Protein AF-0000000065803063 (afdb_homodimer)

pLDDT: mean 90.49, std 14.74, range [34.38, 98.75]

Solvent-accessible surface area (backbone atoms only — not comparable to full-atom values): 20111 Å² total; per-residue (Å²): 135,83,77,77,76,73,73,71,70,69,65,76,68,64,50,62,46,69,48,76,41,60,56,76,90,77,70,46,34,74,74,34,46,62,82,53,62,47,44,65,30,25,39,40,27,26,38,34,31,77,89,55,64,68,50,22,39,36,32,34,38,27,41,82,46,90,77,32,28,38,36,40,38,36,22,20,43,95,31,36,77,45,73,38,42,38,41,34,26,38,40,43,51,51,36,33,23,35,33,38,37,41,37,44,55,96,88,27,70,45,74,48,58,40,27,29,58,44,64,77,57,71,49,36,41,32,34,35,38,68,49,68,35,79,92,72,49,17,21,38,52,42,39,38,34,33,17,65,42,82,63,78,52,71,69,52,32,52,50,52,51,54,47,41,74,69,38,92,82,50,62,64,87,58,49,44,68,53,47,73,47,68,80,42,55,39,59,70,128,134,85,79,76,76,74,74,71,70,70,64,74,69,62,51,61,43,70,47,76,41,59,58,77,90,77,71,46,35,73,75,33,46,63,82,52,62,47,44,64,30,24,37,40,28,26,39,35,32,75,91,55,61,69,50,24,39,35,31,35,39,28,42,81,47,90,77,32,26,39,36,40,39,36,23,21,44,94,30,36,78,44,72,38,41,38,40,34,25,37,40,42,52,51,36,33,24,35,32,38,37,43,36,46,54,95,89,27,68,45,74,48,58,41,27,29,59,44,64,78,57,73,50,36,39,32,35,34,36,68,49,69,36,80,91,73,49,15,21,37,53,41,39,38,33,32,16,65,43,81,63,77,54,70,68,52,32,51,52,51,52,54,48,40,75,69,37,92,82,50,62,63,86,57,50,44,70,52,46,75,47,69,79,42,55,40,60,70,128

Radius of gyration: 24.08 Å; Cα contacts (8 Å, |Δi|>4): 832; chains: 2; bounding box: 51×90×80 Å

Foldseek 3Di:
DPPPPPPPPVPVPLDFAKDAADDDDAFFAQQADLVLVAAKKWFFKKQRDDVCPQFFRKMWGWDDDPQKTWIWIWGDHPQAIDIKIWIKHADDDNRGQWIWTWIDDPNDTDIWIKGFRDDPSHFKTWIKTKADDPVRNIITIMITIIGPDNDDDDPRVVRVVVCQVPPPNHPPVSMDGHDNDCVRPHHDD/DPPPPPPPPVPVPLDFAKDAADDDDAFFAQQADLVLVAAKKWFFKKQRDDVCPQFFRKMWGWDDDPQKTWIWIWGDHPQAIDIKIWIKHADDDNRGQWIWTWIDDPNDTDIWIKGFRDDPSHFKTWIKTKAADPVRNIITIMITIIGPDNDDDDPRVVRVVVCQVPPPNHPPVSMDGHDNDCVRPHHDD

Secondary structure (DSSP, 8-state):
----------------EEEESSPPP----SS--GGGG-EEEEEEEE---STTTT-EEEEEEEEEETTEEEEEEEEEETTEEEEEEEEEEEBSSTTS-EEEEEEEETTEEEEEEEEEEEE-SSSEEEEEEEEEETTTTEEEEEEEEEESSSS--HHHHHHHHHHHHH-SS--GGG-EE---SHHHH----/----------------EEEESSPPP----SS--GGGG-EEEEEEEE---STTTT-EEEEEEEEEETTEEEEEEEEEETTEEEEEEEEEEEBSSTTS-EEEEEEEETTEEEEEEEEEEEE-SSSEEEEEEEEEETTTTEEEEEEEEEESSSS--HHHHHHHHHHHHH-SS--GGG-EE---SHHHH----

Structure (mmCIF, N/CA/C/O backbone):
data_AF-0000000065803063-model_v1
#
loop_
_entity.id
_entity.type
_entity.pdbx_description
1 polymer 'Bilin-binding protein'
#
loop_
_atom_site.group_PDB
_atom_site.id
_atom_site.type_symbol
_atom_site.label_atom_id
_atom_site.label_alt_id
_atom_site.label_comp_id
_atom_site.label_asym_id
_atom_site.label_entity_id
_atom_site.label_seq_id
_atom_site.pdbx_PDB_ins_code
_atom_site.Cartn_x
_atom_site.Cartn_y
_atom_site.Cartn_z
_atom_site.occupancy
_atom_site.B_iso_or_equiv
_atom_site.auth_seq_id
_atom_site.auth_comp_id
_atom_site.auth_asym_id
_atom_site.auth_atom_id
_atom_site.pdbx_PDB_model_num
ATOM 1 N N . MET A 1 1 ? 8.133 -21.969 -56.781 1 38.22 1 MET A N 1
ATOM 2 C CA . MET A 1 1 ? 7.285 -21.078 -56 1 38.22 1 MET A CA 1
ATOM 3 C C . MET A 1 1 ? 7.484 -21.312 -54.5 1 38.22 1 MET A C 1
ATOM 5 O O . MET A 1 1 ? 7.055 -22.344 -53.969 1 38.22 1 MET A O 1
ATOM 9 N N . GLN A 1 2 ? 8.688 -20.922 -53.906 1 41.44 2 GLN A N 1
ATOM 10 C CA . GLN A 1 2 ? 9.188 -21.047 -52.531 1 41.44 2 GLN A CA 1
ATOM 11 C C . GLN A 1 2 ? 8.289 -20.312 -51.531 1 41.44 2 GLN A C 1
ATOM 13 O O . GLN A 1 2 ? 8.039 -19.109 -51.688 1 41.44 2 GLN A O 1
ATOM 18 N N . TYR A 1 3 ? 7.207 -20.984 -51.031 1 38.66 3 TYR A N 1
ATOM 19 C CA . TYR A 1 3 ? 6.32 -20.438 -50 1 38.66 3 TYR A CA 1
ATOM 20 C C . TYR A 1 3 ? 7.109 -19.969 -48.781 1 38.66 3 TYR A C 1
ATOM 22 O O . TYR A 1 3 ? 7.941 -20.719 -48.25 1 38.66 3 TYR A O 1
ATOM 30 N N . LEU A 1 4 ? 7.445 -18.703 -48.656 1 40.28 4 LEU A N 1
ATOM 31 C CA . LEU A 1 4 ? 7.98 -18.031 -47.469 1 40.28 4 LEU A CA 1
ATOM 32 C C . LEU A 1 4 ? 7.07 -18.25 -46.281 1 40.28 4 LEU A C 1
ATOM 34 O O . LEU A 1 4 ? 5.93 -17.781 -46.25 1 40.28 4 LEU A O 1
ATOM 38 N N . ILE A 1 5 ? 7.148 -19.422 -45.656 1 39.47 5 ILE A N 1
ATOM 39 C CA . ILE A 1 5 ? 6.465 -19.641 -44.375 1 39.47 5 ILE A CA 1
ATOM 40 C C . ILE A 1 5 ? 6.879 -18.562 -43.375 1 39.47 5 ILE A C 1
ATOM 42 O O . ILE A 1 5 ? 8.055 -18.453 -43.031 1 39.47 5 ILE A O 1
ATOM 46 N N . VAL A 1 6 ? 6.262 -17.469 -43.375 1 40 6 VAL A N 1
ATOM 47 C CA . VAL A 1 6 ? 6.383 -16.469 -42.344 1 40 6 VAL A CA 1
ATOM 48 C C . VAL A 1 6 ? 6.043 -17.109 -40.969 1 40 6 VAL A C 1
ATOM 50 O O . VAL A 1 6 ? 4.891 -17.484 -40.75 1 40 6 VAL A O 1
ATOM 53 N N . LEU A 1 7 ? 6.945 -17.844 -40.5 1 34.47 7 LEU A N 1
ATOM 54 C CA . LEU A 1 7 ? 6.809 -18.266 -39.094 1 34.47 7 LEU A CA 1
ATOM 55 C C . LEU A 1 7 ? 6.473 -17.078 -38.219 1 34.47 7 LEU A C 1
ATOM 57 O O . LEU A 1 7 ? 7.305 -16.188 -38 1 34.47 7 LEU A O 1
ATOM 61 N N . ALA A 1 8 ? 5.262 -16.656 -38.281 1 35.75 8 ALA A N 1
ATOM 62 C CA . ALA A 1 8 ? 4.805 -15.719 -37.281 1 35.75 8 ALA A CA 1
ATOM 63 C C . ALA A 1 8 ? 5.25 -16.156 -35.875 1 35.75 8 ALA A C 1
ATOM 65 O O . ALA A 1 8 ? 4.691 -17.109 -35.312 1 35.75 8 ALA A O 1
ATOM 66 N N . LEU A 1 9 ? 6.504 -16.141 -35.656 1 35.59 9 LEU A N 1
ATOM 67 C CA . LEU A 1 9 ? 6.855 -16.25 -34.25 1 35.59 9 LEU A CA 1
ATOM 68 C C . LEU A 1 9 ? 5.895 -15.453 -33.375 1 35.59 9 LEU A C 1
ATOM 70 O O . LEU A 1 9 ? 5.871 -14.219 -33.438 1 35.59 9 LEU A O 1
ATOM 74 N N . VAL A 1 10 ? 4.715 -15.977 -33.219 1 36 10 VAL A N 1
ATOM 75 C CA . VAL A 1 10 ? 3.887 -15.414 -32.188 1 36 10 VAL A CA 1
ATOM 76 C C . VAL A 1 10 ? 4.75 -15.117 -30.953 1 36 10 VAL A C 1
ATOM 78 O O . VAL A 1 10 ? 5.176 -16.031 -30.234 1 36 10 VAL A O 1
ATOM 81 N N . ALA A 1 11 ? 5.727 -14.336 -31.109 1 39.75 11 ALA A N 1
ATOM 82 C CA . ALA A 1 11 ? 6.305 -13.836 -29.875 1 39.75 11 ALA A CA 1
ATOM 83 C C . ALA A 1 11 ? 5.238 -13.688 -28.797 1 39.75 11 ALA A C 1
ATOM 85 O O . ALA A 1 11 ? 4.301 -12.898 -28.938 1 39.75 11 ALA A O 1
ATOM 86 N N . ALA A 1 12 ? 4.855 -14.742 -28.172 1 45.19 12 ALA A N 1
ATOM 87 C CA . ALA A 1 12 ? 4.051 -14.609 -26.953 1 45.19 12 ALA A CA 1
ATOM 88 C C . ALA A 1 12 ? 4.398 -13.32 -26.203 1 45.19 12 ALA A C 1
ATOM 90 O O . ALA A 1 12 ? 5.48 -13.211 -25.625 1 45.19 12 ALA A O 1
ATOM 91 N N . ALA A 1 13 ? 4.262 -12.242 -26.734 1 47.5 13 ALA A N 1
ATOM 92 C CA . ALA A 1 13 ? 4.414 -10.938 -26.094 1 47.5 13 ALA A CA 1
ATOM 93 C C . ALA A 1 13 ? 3.918 -10.977 -24.656 1 47.5 13 ALA A C 1
ATOM 95 O O . ALA A 1 13 ? 2.711 -11.055 -24.406 1 47.5 13 ALA A O 1
ATOM 96 N N . SER A 1 14 ? 4.535 -11.773 -23.828 1 57.59 14 SER A N 1
ATOM 97 C CA . SER A 1 14 ? 4.266 -11.773 -22.391 1 57.59 14 SER A CA 1
ATOM 98 C C . SER A 1 14 ? 4.004 -10.359 -21.875 1 57.59 14 SER A C 1
ATOM 100 O O . SER A 1 14 ? 4.93 -9.664 -21.453 1 57.59 14 SER A O 1
ATOM 102 N N . ALA A 1 15 ? 2.986 -9.633 -22.453 1 79.5 15 ALA A N 1
ATOM 103 C CA . ALA A 1 15 ? 2.703 -8.219 -22.188 1 79.5 15 ALA A CA 1
ATOM 104 C C . ALA A 1 15 ? 1.956 -8.055 -20.859 1 79.5 15 ALA A C 1
ATOM 106 O O . ALA A 1 15 ? 1.214 -8.945 -20.438 1 79.5 15 ALA A O 1
ATOM 107 N N . ASN A 1 16 ? 2.324 -7.094 -20.078 1 91.44 16 ASN A N 1
ATOM 108 C CA . ASN A 1 16 ? 1.57 -6.621 -18.922 1 91.44 16 ASN A CA 1
ATOM 109 C C . ASN A 1 16 ? 0.068 -6.633 -19.188 1 91.44 16 ASN A C 1
ATOM 111 O O . ASN A 1 16 ? -0.364 -6.523 -20.344 1 91.44 16 ASN A O 1
ATOM 115 N N . VAL A 1 17 ? -0.728 -7.004 -18.297 1 95.69 17 VAL A N 1
ATOM 116 C CA . VAL A 1 17 ? -2.182 -6.965 -18.438 1 95.69 17 VAL A CA 1
ATOM 117 C C . VAL A 1 17 ? -2.711 -5.625 -17.922 1 95.69 17 VAL A C 1
ATOM 119 O O . VAL A 1 17 ? -2.752 -5.387 -16.719 1 95.69 17 VAL A O 1
ATOM 122 N N . TYR A 1 18 ? -3.148 -4.805 -18.844 1 94.56 18 TYR A N 1
ATOM 123 C CA . TYR A 1 18 ? -3.629 -3.461 -18.547 1 94.56 18 TYR A CA 1
ATOM 124 C C . TYR A 1 18 ? -5.125 -3.344 -18.828 1 94.56 18 TYR A C 1
ATOM 126 O O . TYR A 1 18 ? -5.664 -4.035 -19.688 1 94.56 18 TYR A O 1
ATOM 134 N N . HIS A 1 19 ? -5.793 -2.58 -18.078 1 95.5 19 HIS A N 1
ATOM 135 C CA . HIS A 1 19 ? -7.184 -2.195 -18.266 1 95.5 19 HIS A CA 1
ATOM 136 C C . HIS A 1 19 ? -7.371 -0.692 -18.094 1 95.5 19 HIS A C 1
ATOM 138 O O . HIS A 1 19 ? -6.594 -0.041 -17.391 1 95.5 19 HIS A O 1
ATOM 144 N N . ASP A 1 20 ? -8.391 -0.156 -18.734 1 94.62 20 ASP A N 1
ATOM 145 C CA . ASP A 1 20 ? -8.742 1.243 -18.531 1 94.62 20 ASP A CA 1
ATOM 146 C C . ASP A 1 20 ? -9.461 1.436 -17.188 1 94.62 20 ASP A C 1
ATOM 148 O O . ASP A 1 20 ? -10.117 0.516 -16.688 1 94.62 20 ASP A O 1
ATOM 152 N N . GLY A 1 21 ? -9.328 2.666 -16.688 1 93.5 21 GLY A N 1
ATOM 153 C CA . GLY A 1 21 ? -10.094 3.031 -15.5 1 93.5 21 GLY A CA 1
ATOM 154 C C . GLY A 1 21 ? -9.406 2.646 -14.203 1 93.5 21 GLY A C 1
ATOM 155 O O . GLY A 1 21 ? -8.25 2.217 -14.211 1 93.5 21 GLY A O 1
ATOM 156 N N . ALA A 1 22 ? -10.102 2.828 -13.102 1 92.5 22 ALA A N 1
ATOM 157 C CA . ALA A 1 22 ? -9.586 2.605 -11.758 1 92.5 22 ALA A CA 1
ATOM 158 C C . ALA A 1 22 ? -9.484 1.115 -11.445 1 92.5 22 ALA A C 1
ATOM 160 O O . ALA A 1 22 ? -10.062 0.287 -12.148 1 92.5 22 ALA A O 1
ATOM 161 N N . CYS A 1 23 ? -8.656 0.809 -10.477 1 93.75 23 CYS A N 1
ATOM 162 C CA . CYS A 1 23 ? -8.617 -0.561 -9.977 1 93.75 23 CYS A CA 1
ATOM 163 C C . CYS A 1 23 ? -9.992 -1.019 -9.523 1 93.75 23 CYS A C 1
ATOM 165 O O . CYS A 1 23 ? -10.734 -0.249 -8.906 1 93.75 23 CYS A O 1
ATOM 167 N N . PRO A 1 24 ? -10.344 -2.242 -9.812 1 91.94 24 PRO A N 1
ATOM 168 C CA . PRO A 1 24 ? -11.625 -2.758 -9.328 1 91.94 24 PRO A CA 1
ATOM 169 C C . PRO A 1 24 ? -11.617 -3.031 -7.824 1 91.94 24 PRO A C 1
ATOM 171 O O . PRO A 1 24 ? -10.555 -3.24 -7.23 1 91.94 24 PRO A O 1
ATOM 174 N N . GLU A 1 25 ? -12.789 -2.941 -7.293 1 88.19 25 GLU A N 1
ATOM 175 C CA . GLU A 1 25 ? -12.922 -3.443 -5.93 1 88.19 25 GLU A CA 1
ATOM 176 C C . GLU A 1 25 ? -12.859 -4.965 -5.895 1 88.19 25 GLU A C 1
ATOM 178 O O . GLU A 1 25 ? -13.508 -5.637 -6.703 1 88.19 25 GLU A O 1
ATOM 183 N N . VAL A 1 26 ? -11.984 -5.469 -5.098 1 92.81 26 VAL A N 1
ATOM 184 C CA . VAL A 1 26 ? -11.914 -6.914 -4.926 1 92.81 26 VAL A CA 1
ATOM 185 C C . VAL A 1 26 ? -12.188 -7.277 -3.469 1 92.81 26 VAL A C 1
ATOM 187 O O . VAL A 1 26 ? -12 -6.449 -2.572 1 92.81 26 VAL A O 1
ATOM 190 N N . LYS A 1 27 ? -12.672 -8.469 -3.275 1 92.56 27 LYS A N 1
ATOM 191 C CA . LYS A 1 27 ? -12.953 -8.969 -1.932 1 92.56 27 LYS A CA 1
ATOM 192 C C . LYS A 1 27 ? -11.992 -10.086 -1.546 1 92.56 27 LYS A C 1
ATOM 194 O O . LYS A 1 27 ? -12.133 -11.219 -2.01 1 92.56 27 LYS A O 1
ATOM 199 N N . PRO A 1 28 ? -11.031 -9.812 -0.677 1 96.94 28 PRO A N 1
ATOM 200 C CA . PRO A 1 28 ? -10.195 -10.906 -0.17 1 96.94 28 PRO A CA 1
ATOM 201 C C . PRO A 1 28 ? -10.984 -11.906 0.666 1 96.94 28 PRO A C 1
ATOM 203 O O . PRO A 1 28 ? -12.07 -11.594 1.154 1 96.94 28 PRO A O 1
ATOM 206 N N . VAL A 1 29 ? -10.453 -13.125 0.755 1 97.94 29 VAL A N 1
ATOM 207 C CA . VAL A 1 29 ? -11.086 -14.125 1.611 1 97.94 29 VAL A CA 1
ATOM 208 C C . VAL A 1 29 ? -11.164 -13.609 3.045 1 97.94 29 VAL A C 1
ATOM 210 O O . VAL A 1 29 ? -10.344 -12.773 3.455 1 97.94 29 VAL A O 1
ATOM 213 N N . ASP A 1 30 ? -12.109 -14.062 3.803 1 96.88 30 ASP A N 1
ATOM 214 C CA . ASP A 1 30 ? -12.297 -13.609 5.176 1 96.88 30 ASP A CA 1
ATOM 215 C C . ASP A 1 30 ? -12.039 -14.734 6.168 1 96.88 30 ASP A C 1
ATOM 217 O O . ASP A 1 30 ? -12.438 -14.648 7.332 1 96.88 30 ASP A O 1
ATOM 221 N N . ASN A 1 31 ? -11.453 -15.773 5.734 1 97.56 31 ASN A N 1
ATOM 222 C CA . ASN A 1 31 ? -11.07 -16.922 6.555 1 97.56 31 ASN A CA 1
ATOM 223 C C . ASN A 1 31 ? -9.617 -17.312 6.32 1 97.56 31 ASN A C 1
ATOM 225 O O . ASN A 1 31 ? -9.273 -18.5 6.363 1 97.56 31 ASN A O 1
ATOM 229 N N . PHE A 1 32 ? -8.875 -16.359 6.039 1 97.81 32 PHE A N 1
ATOM 230 C CA . PHE A 1 32 ? -7.473 -16.609 5.734 1 97.81 32 PHE A CA 1
ATOM 231 C C . PHE A 1 32 ? -6.734 -17.125 6.965 1 97.81 32 PHE A C 1
ATOM 233 O O . PHE A 1 32 ? -6.926 -16.609 8.07 1 97.81 32 PHE A O 1
ATOM 240 N N . ASP A 1 33 ? -5.941 -18.156 6.703 1 96.94 33 ASP A N 1
ATOM 241 C CA . ASP A 1 33 ? -5.062 -18.656 7.754 1 96.94 33 ASP A CA 1
ATOM 242 C C . ASP A 1 33 ? -3.629 -18.188 7.551 1 96.94 33 ASP A C 1
ATOM 244 O O . ASP A 1 33 ? -2.863 -18.797 6.801 1 96.94 33 ASP A O 1
ATOM 248 N N . TRP A 1 34 ? -3.266 -17.109 8.219 1 93.69 34 TRP A N 1
ATOM 249 C CA . TRP A 1 34 ? -1.961 -16.469 8.094 1 93.69 34 TRP A CA 1
ATOM 250 C C . TRP A 1 34 ? -0.839 -17.469 8.391 1 93.69 34 TRP A C 1
ATOM 252 O O . TRP A 1 34 ? 0.232 -17.391 7.781 1 93.69 34 TRP A O 1
ATOM 262 N N . SER A 1 35 ? -1.057 -18.422 9.297 1 92.12 35 SER A N 1
ATOM 263 C CA . SER A 1 35 ? -0.021 -19.375 9.68 1 92.12 35 SER A CA 1
ATOM 264 C C . SER A 1 35 ? 0.307 -20.312 8.523 1 92.12 35 SER A C 1
ATOM 266 O O . SER A 1 35 ? 1.426 -20.828 8.43 1 92.12 35 SER A O 1
ATOM 268 N N . ASN A 1 36 ? -0.667 -20.5 7.629 1 93.25 36 ASN A N 1
ATOM 269 C CA . ASN A 1 36 ? -0.456 -21.406 6.512 1 93.25 36 ASN A CA 1
ATOM 270 C C . ASN A 1 36 ? 0.09 -20.688 5.285 1 93.25 36 ASN A C 1
ATOM 272 O O . ASN A 1 36 ? 0.35 -21.297 4.254 1 93.25 36 ASN A O 1
ATOM 276 N N . TYR A 1 37 ? 0.259 -19.406 5.434 1 94.94 37 TYR A N 1
ATOM 277 C CA . TYR A 1 37 ? 0.894 -18.609 4.387 1 94.94 37 TYR A CA 1
ATOM 278 C C . TYR A 1 37 ? 2.379 -18.922 4.281 1 94.94 37 TYR A C 1
ATOM 280 O O . TYR A 1 37 ? 2.971 -18.812 3.207 1 94.94 37 TYR A O 1
ATOM 288 N N . HIS A 1 38 ? 2.912 -19.484 5.281 1 96.19 38 HIS A N 1
ATOM 289 C CA . HIS A 1 38 ? 4.348 -19.734 5.363 1 96.19 38 HIS A CA 1
ATOM 290 C C . HIS A 1 38 ? 4.746 -20.938 4.523 1 96.19 38 HIS A C 1
ATOM 292 O O . HIS A 1 38 ? 3.902 -21.781 4.199 1 96.19 38 HIS A O 1
ATOM 298 N N . GLY A 1 39 ? 6.051 -20.953 4.18 1 97.5 39 GLY A N 1
ATOM 299 C CA . GLY A 1 39 ? 6.602 -22.078 3.447 1 97.5 39 GLY A CA 1
ATOM 300 C C . GLY A 1 39 ? 6.754 -21.812 1.962 1 97.5 39 GLY A C 1
ATOM 301 O O . GLY A 1 39 ? 6.73 -20.656 1.53 1 97.5 39 GLY A O 1
ATOM 302 N N . LYS A 1 40 ? 7.031 -22.844 1.241 1 97.94 40 LYS A N 1
ATOM 303 C CA . LYS A 1 40 ? 7.305 -22.75 -0.19 1 97.94 40 LYS A C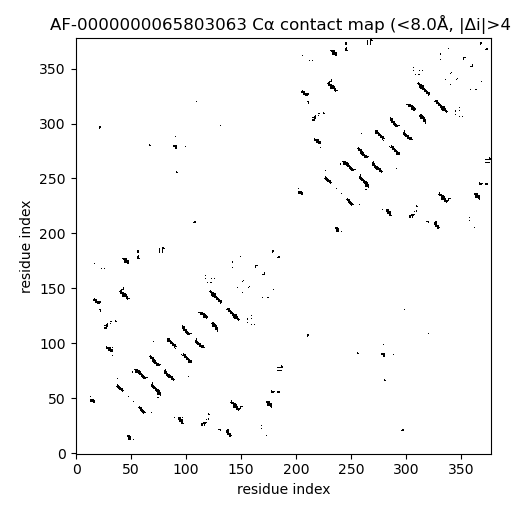A 1
ATOM 304 C C . LYS A 1 40 ? 6.016 -22.844 -1.002 1 97.94 40 LYS A C 1
ATOM 306 O O . LYS A 1 40 ? 5.164 -23.688 -0.735 1 97.94 40 LYS A O 1
ATOM 311 N N . TRP A 1 41 ? 5.879 -22.016 -1.888 1 98.5 41 TRP A N 1
ATOM 312 C CA . TRP A 1 41 ? 4.789 -21.984 -2.859 1 98.5 41 TRP A CA 1
ATOM 313 C C . TRP A 1 41 ? 5.332 -21.953 -4.285 1 98.5 41 TRP A C 1
ATOM 315 O O . TRP A 1 41 ? 6.121 -21.062 -4.633 1 98.5 41 TRP A O 1
ATOM 325 N N . TRP A 1 42 ? 4.879 -22.906 -5.082 1 98.56 42 TRP A N 1
ATOM 326 C CA . TRP A 1 42 ? 5.207 -22.875 -6.504 1 98.56 42 TRP A CA 1
ATOM 327 C C . TRP A 1 42 ? 4.289 -21.906 -7.25 1 98.56 42 TRP A C 1
ATOM 329 O O . TRP A 1 42 ? 3.08 -21.875 -7.012 1 98.56 42 TRP A O 1
ATOM 339 N N . GLU A 1 43 ? 4.879 -21.125 -8.055 1 98.5 43 GLU A N 1
ATOM 340 C CA . GLU A 1 43 ? 4.098 -20.266 -8.93 1 98.5 43 GLU A CA 1
ATOM 341 C C . GLU A 1 43 ? 3.57 -21.031 -10.141 1 98.5 43 GLU A C 1
ATOM 343 O O . GLU A 1 43 ? 4.254 -21.125 -11.164 1 98.5 43 GLU A O 1
ATOM 348 N N . VAL A 1 44 ? 2.385 -21.438 -10.062 1 98.12 44 VAL A N 1
ATOM 349 C CA . VAL A 1 44 ? 1.815 -22.312 -11.086 1 98.12 44 VAL A CA 1
ATOM 350 C C . VAL A 1 44 ? 1.415 -21.484 -12.305 1 98.12 44 VAL A C 1
ATOM 352 O O . VAL A 1 44 ? 1.575 -21.938 -13.445 1 98.12 44 VAL A O 1
ATOM 355 N N . ALA A 1 45 ? 0.904 -20.328 -12.078 1 97.62 45 ALA A N 1
ATOM 356 C CA . ALA A 1 45 ? 0.471 -19.438 -13.148 1 97.62 45 ALA A CA 1
ATOM 357 C C . ALA A 1 45 ? 0.527 -17.984 -12.695 1 97.62 45 ALA A C 1
ATOM 359 O O . ALA A 1 45 ? 0.554 -17.703 -11.492 1 97.62 45 ALA A O 1
ATOM 360 N N . LYS A 1 46 ? 0.554 -17.109 -13.641 1 97.75 46 LYS A N 1
ATOM 361 C CA . LYS A 1 46 ? 0.542 -15.68 -13.359 1 97.75 46 LYS A CA 1
ATOM 362 C C . LYS A 1 46 ? 0.01 -14.891 -14.547 1 97.75 46 LYS A C 1
ATOM 364 O O . LYS A 1 46 ? -0.017 -15.391 -15.672 1 97.75 46 LYS A O 1
ATOM 369 N N . TYR A 1 47 ? -0.489 -13.68 -14.281 1 97.75 47 TYR A N 1
ATOM 370 C CA . TYR A 1 47 ? -0.542 -12.719 -15.375 1 97.75 47 TYR A CA 1
ATOM 371 C C . TYR A 1 47 ? 0.861 -12.32 -15.82 1 97.75 47 TYR A C 1
ATOM 373 O O . TYR A 1 47 ? 1.729 -12.055 -14.984 1 97.75 47 TYR A O 1
ATOM 381 N N . PRO A 1 48 ? 1.1 -12.328 -17.156 1 96.38 48 PRO A N 1
ATOM 382 C CA . PRO A 1 48 ? 2.416 -11.844 -17.578 1 96.38 48 PRO A CA 1
ATOM 383 C C . PRO A 1 48 ? 2.711 -10.43 -17.078 1 96.38 48 PRO A C 1
ATOM 385 O O . PRO A 1 48 ? 1.811 -9.586 -17.031 1 96.38 48 PRO A O 1
ATOM 388 N N . ASN A 1 49 ? 3.93 -10.164 -16.641 1 94.25 49 ASN A N 1
ATOM 389 C CA . ASN A 1 49 ? 4.391 -8.852 -16.203 1 94.25 49 ASN A CA 1
ATOM 390 C C . ASN A 1 49 ? 5.867 -8.641 -16.516 1 94.25 49 ASN A C 1
ATOM 392 O O . ASN A 1 49 ? 6.613 -9.609 -16.688 1 94.25 49 ASN A O 1
ATOM 396 N N . SER A 1 50 ? 6.234 -7.445 -16.531 1 89.81 50 SER A N 1
ATOM 397 C CA . SER A 1 50 ? 7.582 -7.102 -16.984 1 89.81 50 SER A CA 1
ATOM 398 C C . SER A 1 50 ? 8.633 -7.551 -15.969 1 89.81 50 SER A C 1
ATOM 400 O O . SER A 1 50 ? 9.766 -7.844 -16.344 1 89.81 50 SER A O 1
ATOM 402 N N . VAL A 1 51 ? 8.336 -7.609 -14.727 1 88.06 51 VAL A N 1
ATOM 403 C CA . VAL A 1 51 ? 9.281 -7.953 -13.672 1 88.06 51 VAL A CA 1
ATOM 404 C C . VAL A 1 51 ? 9.719 -9.406 -13.82 1 88.06 51 VAL A C 1
ATOM 406 O O . VAL A 1 51 ? 10.891 -9.734 -13.617 1 88.06 51 VAL A O 1
ATOM 409 N N . GLU A 1 52 ? 8.75 -10.266 -14.242 1 92.19 52 GLU A N 1
ATOM 410 C CA . GLU A 1 52 ? 9.023 -11.695 -14.32 1 92.19 52 GLU A CA 1
ATOM 411 C C . GLU A 1 52 ? 9.07 -12.18 -15.766 1 92.19 52 GLU A C 1
ATOM 413 O O . GLU A 1 52 ? 8.852 -13.359 -16.047 1 92.19 52 GLU A O 1
ATOM 418 N N . LYS A 1 53 ? 9.352 -11.328 -16.688 1 91.56 53 LYS A N 1
ATOM 419 C CA . LYS A 1 53 ? 9.234 -11.57 -18.109 1 91.56 53 LYS A CA 1
ATOM 420 C C . LYS A 1 53 ? 10.086 -12.766 -18.547 1 91.56 53 LYS A C 1
ATOM 422 O O . LYS A 1 53 ? 9.648 -13.586 -19.359 1 91.56 53 LYS A O 1
ATOM 427 N N . TYR A 1 54 ? 11.164 -12.977 -17.984 1 89.88 54 TYR A N 1
ATOM 428 C CA . TYR A 1 54 ? 12.062 -14.023 -18.469 1 89.88 54 TYR A CA 1
ATOM 429 C C . TYR A 1 54 ? 12.148 -15.164 -17.453 1 89.88 54 TYR A C 1
ATOM 431 O O . TYR A 1 54 ? 12.844 -16.156 -17.703 1 89.88 54 TYR A O 1
ATOM 439 N N . GLY A 1 55 ? 11.461 -15.016 -16.422 1 93.44 55 GLY A N 1
ATOM 440 C CA . GLY A 1 55 ? 11.602 -15.977 -15.336 1 93.44 55 GLY A CA 1
ATOM 441 C C . GLY A 1 55 ? 10.859 -17.281 -15.578 1 93.44 55 GLY A C 1
ATOM 442 O O . GLY A 1 55 ? 9.688 -17.266 -15.961 1 93.44 55 GLY A O 1
ATOM 443 N N . LYS A 1 56 ? 11.547 -18.375 -15.438 1 94.88 56 LYS A N 1
ATOM 444 C CA . LYS A 1 56 ? 10.969 -19.719 -15.461 1 94.88 56 LYS A CA 1
ATOM 445 C C . LYS A 1 56 ? 11.109 -20.406 -14.109 1 94.88 56 LYS A C 1
ATOM 447 O O . LYS A 1 56 ? 11.859 -19.938 -13.242 1 94.88 56 LYS A O 1
ATOM 452 N N . CYS A 1 57 ? 10.281 -21.469 -13.93 1 97 57 CYS A N 1
ATOM 453 C CA . CYS A 1 57 ? 10.414 -22.297 -12.742 1 97 57 CYS A CA 1
ATOM 454 C C . CYS A 1 57 ? 10.312 -21.453 -11.477 1 97 57 CYS A C 1
ATOM 456 O O . CYS A 1 57 ? 11.18 -21.516 -10.609 1 97 57 CYS A O 1
ATOM 458 N N . GLY A 1 58 ? 9.312 -20.656 -11.375 1 97.38 58 GLY A N 1
ATOM 459 C CA . GLY A 1 58 ? 9.156 -19.703 -10.289 1 97.38 58 GLY A CA 1
ATOM 460 C C . GLY A 1 58 ? 8.578 -20.328 -9.031 1 97.38 58 GLY A C 1
ATOM 461 O O . GLY A 1 58 ? 7.707 -21.188 -9.102 1 97.38 58 GLY A O 1
ATOM 462 N N . TRP A 1 59 ? 9.047 -19.875 -7.895 1 97.81 59 TRP A N 1
ATOM 463 C CA . TRP A 1 59 ? 8.484 -20.219 -6.598 1 97.81 59 TRP A CA 1
ATOM 464 C C . TRP A 1 59 ? 8.766 -19.125 -5.57 1 97.81 59 TRP A C 1
ATOM 466 O O . TRP A 1 59 ? 9.57 -18.234 -5.824 1 97.81 59 TRP A O 1
ATOM 476 N N . ALA A 1 60 ? 8.008 -19.188 -4.492 1 98 60 ALA A N 1
ATOM 477 C CA . ALA A 1 60 ? 8.18 -18.266 -3.371 1 98 60 ALA A CA 1
ATOM 478 C C . ALA A 1 60 ? 8.438 -19.016 -2.072 1 98 60 ALA A C 1
ATOM 480 O O . ALA A 1 60 ? 7.93 -20.125 -1.882 1 98 60 ALA A O 1
ATOM 481 N N . GLU A 1 61 ? 9.234 -18.453 -1.282 1 97.88 61 GLU A N 1
ATOM 482 C CA . GLU A 1 61 ? 9.438 -18.906 0.088 1 97.88 61 GLU A CA 1
ATOM 483 C C . GLU A 1 61 ? 9.07 -17.828 1.096 1 97.88 61 GLU A C 1
ATOM 485 O O . GLU A 1 61 ? 9.633 -16.734 1.064 1 97.88 61 GLU A O 1
ATOM 490 N N . TYR A 1 62 ? 8.125 -18.109 1.936 1 97.56 62 TYR A N 1
ATOM 491 C CA . TYR A 1 62 ? 7.684 -17.219 2.99 1 97.56 62 TYR A CA 1
ATOM 492 C C . TYR A 1 62 ? 8.094 -17.734 4.363 1 97.56 62 TYR A C 1
ATOM 494 O O . TYR A 1 62 ? 7.551 -18.734 4.844 1 97.56 62 TYR A O 1
ATOM 502 N N . THR A 1 63 ? 9.016 -17.031 4.977 1 97.25 63 THR A N 1
ATOM 503 C CA . THR A 1 63 ? 9.57 -17.469 6.254 1 97.25 63 THR A CA 1
ATOM 504 C C . THR A 1 63 ? 9.102 -16.547 7.383 1 97.25 63 THR A C 1
ATOM 506 O O . THR A 1 63 ? 9.32 -15.336 7.336 1 97.25 63 THR A O 1
ATOM 509 N N . PRO A 1 64 ? 8.492 -17.141 8.398 1 94.06 64 PRO A N 1
ATOM 510 C CA . PRO A 1 64 ? 8.062 -16.297 9.523 1 94.06 64 PRO A CA 1
ATOM 511 C C . PRO A 1 64 ? 9.227 -15.586 10.211 1 94.06 64 PRO A C 1
ATOM 513 O O . PRO A 1 64 ? 10.266 -16.203 10.469 1 94.06 64 PRO A O 1
ATOM 516 N N . GLU A 1 65 ? 9.117 -14.352 10.414 1 92 65 GLU A N 1
ATOM 517 C CA . GLU A 1 65 ? 10.078 -13.523 11.133 1 92 65 GLU A CA 1
ATOM 518 C C . GLU A 1 65 ? 9.383 -12.578 12.102 1 92 65 GLU A C 1
ATOM 520 O O . GLU A 1 65 ? 9.039 -11.445 11.734 1 92 65 GLU A O 1
ATOM 525 N N . GLY A 1 66 ? 9.289 -12.969 13.344 1 84 66 GLY A N 1
ATOM 526 C CA . GLY A 1 66 ? 8.516 -12.164 14.273 1 84 66 GLY A CA 1
ATOM 527 C C . GLY A 1 66 ? 7.062 -12.008 13.875 1 84 66 GLY A C 1
ATOM 528 O O . GLY A 1 66 ? 6.344 -13 13.727 1 84 66 GLY A O 1
ATOM 529 N N . LYS A 1 67 ? 6.668 -10.688 13.711 1 80.56 67 LYS A N 1
ATOM 530 C CA . LYS A 1 67 ? 5.289 -10.422 13.305 1 80.56 67 LYS A CA 1
ATOM 531 C C . LYS A 1 67 ? 5.188 -10.25 11.789 1 80.56 67 LYS A C 1
ATOM 533 O O . LYS A 1 67 ? 4.109 -9.977 11.266 1 80.56 67 LYS A O 1
ATOM 538 N N . SER A 1 68 ? 6.375 -10.531 11.203 1 90.31 68 SER A N 1
ATOM 539 C CA . SER A 1 68 ? 6.418 -10.383 9.75 1 90.31 68 SER A CA 1
ATOM 540 C C . SER A 1 68 ? 6.824 -11.688 9.078 1 90.31 68 SER A C 1
ATOM 542 O O . SER A 1 68 ? 7.012 -12.711 9.75 1 90.31 68 SER A O 1
ATOM 544 N N . VAL A 1 69 ? 6.742 -11.672 7.746 1 95.69 69 VAL A N 1
ATOM 545 C CA . VAL A 1 69 ? 7.188 -12.781 6.91 1 95.69 69 VAL A CA 1
ATOM 546 C C . VAL A 1 69 ? 8.289 -12.305 5.961 1 95.69 69 VAL A C 1
ATOM 548 O O . VAL A 1 69 ? 8.133 -11.281 5.285 1 95.69 69 VAL A O 1
ATOM 551 N N . LYS A 1 70 ? 9.406 -12.953 6.059 1 97.38 70 LYS A N 1
ATOM 552 C CA . LYS A 1 70 ? 10.406 -12.734 5.02 1 97.38 70 LYS A CA 1
ATOM 553 C C . LYS A 1 70 ? 9.969 -13.367 3.697 1 97.38 70 LYS A C 1
ATOM 555 O O . LYS A 1 70 ? 9.578 -14.539 3.66 1 97.38 70 LYS A O 1
ATOM 560 N N . VAL A 1 71 ? 9.992 -12.562 2.662 1 97.81 71 VAL A N 1
ATOM 561 C CA . VAL A 1 71 ? 9.562 -13.008 1.34 1 97.81 71 VAL A CA 1
ATOM 562 C C . VAL A 1 71 ? 10.781 -13.234 0.448 1 97.81 71 VAL A C 1
ATOM 564 O O . VAL A 1 71 ? 11.633 -12.352 0.321 1 97.81 71 VAL A O 1
ATOM 567 N N . SER A 1 72 ? 10.922 -14.383 -0.151 1 97.75 72 SER A N 1
ATOM 568 C CA . SER A 1 72 ? 11.891 -14.672 -1.206 1 97.75 72 SER A CA 1
ATOM 569 C C . SER A 1 72 ? 11.203 -15.281 -2.428 1 97.75 72 SER A C 1
ATOM 571 O O . SER A 1 72 ? 10.672 -16.391 -2.361 1 97.75 72 SER A O 1
ATOM 573 N N . ASN A 1 73 ? 11.203 -14.531 -3.523 1 97.56 73 ASN A N 1
ATOM 574 C CA . ASN A 1 73 ? 10.633 -15 -4.785 1 97.56 73 ASN A CA 1
ATOM 575 C C . ASN A 1 73 ? 11.719 -15.398 -5.777 1 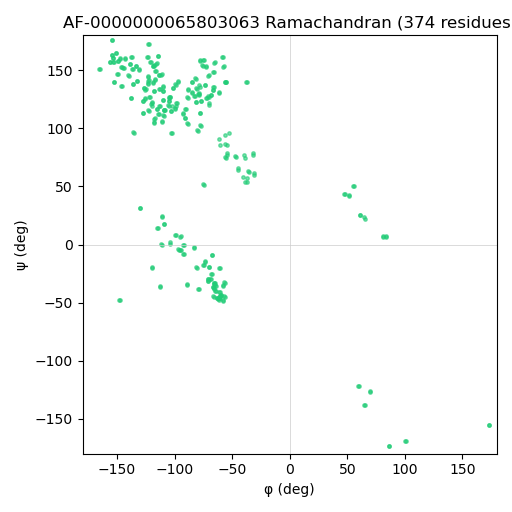97.56 73 ASN A C 1
ATOM 577 O O . ASN A 1 73 ? 12.555 -14.578 -6.152 1 97.56 73 ASN A O 1
ATOM 581 N N . TYR A 1 74 ? 11.609 -16.609 -6.281 1 96.62 74 TYR A N 1
ATOM 582 C CA . TYR A 1 74 ? 12.68 -17.156 -7.105 1 96.62 74 TYR A CA 1
ATOM 583 C C . TYR A 1 74 ? 12.195 -17.422 -8.531 1 96.62 74 TYR A C 1
ATOM 585 O O . TYR A 1 74 ? 11.031 -17.75 -8.742 1 96.62 74 TYR A O 1
ATOM 593 N N . HIS A 1 75 ? 13.141 -17.297 -9.445 1 96.5 75 HIS A N 1
ATOM 594 C CA . HIS A 1 75 ? 12.977 -17.688 -10.836 1 96.5 75 HIS A CA 1
ATOM 595 C C . HIS A 1 75 ? 14.305 -18.156 -11.438 1 96.5 75 HIS A C 1
ATOM 597 O O . HIS A 1 75 ? 15.375 -17.828 -10.914 1 96.5 75 HIS A O 1
ATOM 603 N N . VAL A 1 76 ? 14.18 -18.906 -12.461 1 96.19 76 VAL A N 1
ATOM 604 C CA . VAL A 1 76 ? 15.344 -19.281 -13.258 1 96.19 76 VAL A CA 1
ATOM 605 C C . VAL A 1 76 ? 15.336 -18.484 -14.57 1 96.19 76 VAL A C 1
ATOM 607 O O . VAL A 1 76 ? 14.344 -18.5 -15.305 1 96.19 76 VAL A O 1
ATOM 610 N N . ILE A 1 77 ? 16.422 -17.797 -14.758 1 93.25 77 ILE A N 1
ATOM 611 C CA . ILE A 1 77 ? 16.609 -17.062 -16 1 93.25 77 ILE A CA 1
ATOM 612 C C . ILE A 1 77 ? 17.891 -17.5 -16.688 1 93.25 77 ILE A C 1
ATOM 614 O O . ILE A 1 77 ? 18.984 -17.281 -16.156 1 93.25 77 ILE A O 1
ATOM 618 N N . HIS A 1 78 ? 17.75 -18.078 -17.828 1 91.94 78 HIS A N 1
ATOM 619 C CA . HIS A 1 78 ? 18.906 -18.531 -18.609 1 91.94 78 HIS A CA 1
ATOM 620 C C . HIS A 1 78 ? 19.828 -19.391 -17.766 1 91.94 78 HIS A C 1
ATOM 622 O O . HIS A 1 78 ? 21.047 -19.172 -17.75 1 91.94 78 HIS A O 1
ATOM 628 N N . GLY A 1 79 ? 19.25 -20.203 -17.031 1 93.62 79 GLY A N 1
ATOM 629 C CA . GLY A 1 79 ? 20 -21.188 -16.281 1 93.62 79 GLY A CA 1
ATOM 630 C C . GLY A 1 79 ? 20.547 -20.656 -14.969 1 93.62 79 GLY A C 1
ATOM 631 O O . GLY A 1 79 ? 21.359 -21.312 -14.312 1 93.62 79 GLY A O 1
ATOM 632 N N . LYS A 1 80 ? 20.203 -19.484 -14.586 1 95.38 80 LYS A N 1
ATOM 633 C CA . LYS A 1 80 ? 20.641 -18.891 -13.328 1 95.38 80 LYS A CA 1
ATOM 634 C C . LYS A 1 80 ? 19.438 -18.578 -12.43 1 95.38 80 LYS A C 1
ATOM 636 O O . LYS A 1 80 ? 18.391 -18.141 -12.914 1 95.38 80 LYS A O 1
ATOM 641 N N . GLU A 1 81 ? 19.594 -18.844 -11.172 1 94.88 81 GLU A N 1
ATOM 642 C CA . GLU A 1 81 ? 18.547 -18.531 -10.203 1 94.88 81 GLU A CA 1
ATOM 643 C C . GLU A 1 81 ? 18.594 -17.078 -9.773 1 94.88 81 GLU A C 1
ATOM 645 O O . GLU A 1 81 ? 19.656 -16.562 -9.422 1 94.88 81 GLU A O 1
ATOM 650 N N . TYR A 1 82 ? 17.578 -16.438 -9.852 1 93.38 82 TYR A N 1
ATOM 651 C CA . TYR A 1 82 ? 17.391 -15.062 -9.375 1 93.38 82 TYR A CA 1
ATOM 652 C C . TYR A 1 82 ? 16.328 -15.008 -8.289 1 93.38 82 TYR A C 1
ATOM 654 O O . TYR A 1 82 ? 15.492 -15.914 -8.188 1 93.38 82 TYR A O 1
ATOM 662 N N . PHE A 1 83 ? 16.453 -14 -7.469 1 94.06 83 PHE A N 1
ATOM 663 C CA . PHE A 1 83 ? 15.43 -13.891 -6.43 1 94.06 83 PHE A CA 1
ATOM 664 C C . PHE A 1 83 ? 15.125 -12.43 -6.133 1 94.06 83 PHE A C 1
ATOM 666 O O . PHE A 1 83 ? 15.945 -11.547 -6.41 1 94.06 83 PHE A O 1
ATOM 673 N N . ILE A 1 84 ? 13.961 -12.156 -5.719 1 95.25 84 ILE A N 1
ATOM 674 C CA . ILE A 1 84 ? 13.477 -10.898 -5.145 1 95.25 84 ILE A CA 1
ATOM 675 C C . ILE A 1 84 ? 13.133 -11.109 -3.672 1 95.25 84 ILE A C 1
ATOM 677 O O . ILE A 1 84 ? 12.414 -12.047 -3.32 1 95.25 84 ILE A O 1
ATOM 681 N N . GLU A 1 85 ? 13.602 -10.172 -2.855 1 95.94 85 GLU A N 1
ATOM 682 C CA . GLU A 1 85 ? 13.383 -10.344 -1.422 1 95.94 85 GLU A CA 1
ATOM 683 C C . GLU A 1 85 ? 12.648 -9.141 -0.831 1 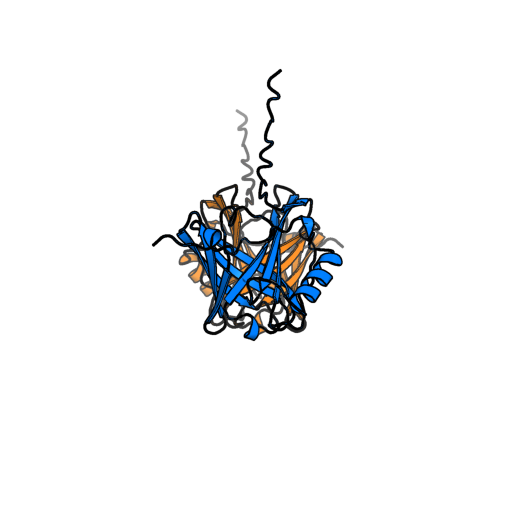95.94 85 GLU A C 1
ATOM 685 O O . GLU A 1 85 ? 12.656 -8.055 -1.414 1 95.94 85 GLU A O 1
ATOM 690 N N . GLY A 1 86 ? 12.094 -9.414 0.333 1 96.25 86 GLY A N 1
ATOM 691 C CA . GLY A 1 86 ? 11.391 -8.375 1.068 1 96.25 86 GLY A CA 1
ATOM 692 C C . GLY A 1 86 ? 10.672 -8.898 2.297 1 96.25 86 GLY A C 1
ATOM 693 O O . GLY A 1 86 ? 11.125 -9.859 2.928 1 96.25 86 GLY A O 1
ATOM 694 N N . THR A 1 87 ? 9.664 -8.141 2.645 1 95.06 87 THR A N 1
ATOM 695 C CA . THR A 1 87 ? 8.891 -8.477 3.836 1 95.06 87 THR A CA 1
ATOM 696 C C . THR A 1 87 ? 7.398 -8.328 3.57 1 95.06 87 THR A C 1
ATOM 698 O O . THR A 1 87 ? 6.992 -7.586 2.672 1 95.06 87 THR A O 1
ATOM 701 N N . ALA A 1 88 ? 6.621 -9.117 4.285 1 96.75 88 ALA A N 1
ATOM 702 C CA . ALA A 1 88 ? 5.168 -9.047 4.184 1 96.75 88 ALA A CA 1
ATOM 703 C C . ALA A 1 88 ? 4.52 -8.977 5.562 1 96.75 88 ALA A C 1
ATOM 705 O O . ALA A 1 88 ? 5.07 -9.492 6.539 1 96.75 88 ALA A O 1
ATOM 706 N N . TYR A 1 89 ? 3.393 -8.344 5.637 1 94.88 89 TYR A N 1
ATOM 707 C CA . TYR A 1 89 ? 2.605 -8.164 6.852 1 94.88 89 TYR A CA 1
ATOM 708 C C . TYR A 1 89 ? 1.117 -8.32 6.566 1 94.88 89 TYR A C 1
ATOM 710 O O . TYR A 1 89 ? 0.641 -7.934 5.496 1 94.88 89 TYR A O 1
ATOM 718 N N . PRO A 1 90 ? 0.39 -8.914 7.613 1 93.88 90 PRO A N 1
ATOM 719 C CA . PRO A 1 90 ? -1.061 -8.797 7.449 1 93.88 90 PRO A CA 1
ATOM 720 C C . PRO A 1 90 ? -1.547 -7.352 7.535 1 93.88 90 PRO A C 1
ATOM 722 O O . PRO A 1 90 ? -0.949 -6.535 8.242 1 93.88 90 PRO A O 1
ATOM 725 N N . VAL A 1 91 ? -2.553 -7.051 6.844 1 93.75 91 VAL A N 1
ATOM 726 C CA . VAL A 1 91 ? -3.207 -5.75 6.914 1 93.75 91 VAL A CA 1
ATOM 727 C C . VAL A 1 91 ? -4.492 -5.859 7.734 1 93.75 91 VAL A C 1
ATOM 729 O O . VAL A 1 91 ? -5.441 -6.523 7.32 1 93.75 91 VAL A O 1
ATOM 732 N N . GLY A 1 92 ? -4.535 -5.203 8.852 1 90.56 92 GLY A N 1
ATOM 733 C CA . GLY A 1 92 ? -5.703 -5.305 9.703 1 90.56 92 GLY A CA 1
ATOM 734 C C . GLY A 1 92 ? -5.844 -6.668 10.359 1 90.56 92 GLY A C 1
ATOM 735 O O . GLY A 1 92 ? -4.902 -7.16 10.992 1 90.56 92 GLY A O 1
ATOM 736 N N . ASP A 1 93 ? -7.023 -7.266 10.164 1 91.06 93 ASP A N 1
ATOM 737 C CA . ASP A 1 93 ? -7.297 -8.586 10.711 1 91.06 93 ASP A CA 1
ATOM 738 C C . ASP A 1 93 ? -6.625 -9.68 9.883 1 91.06 93 ASP A C 1
ATOM 740 O O . ASP A 1 93 ? -6.879 -9.797 8.68 1 91.06 93 ASP A O 1
ATOM 744 N N . SER A 1 94 ? -5.797 -10.484 10.555 1 92.06 94 SER A N 1
ATOM 745 C CA . SER A 1 94 ? -5.016 -11.5 9.844 1 92.06 94 SER A CA 1
ATOM 746 C C . SER A 1 94 ? -5.914 -12.586 9.266 1 92.06 94 SER A C 1
ATOM 748 O O . SER A 1 94 ? -5.469 -13.391 8.445 1 92.06 94 SER A O 1
ATOM 750 N N . LYS A 1 95 ? -7.188 -12.578 9.617 1 94.81 95 LYS A N 1
ATOM 751 C CA . LYS A 1 95 ? -8.125 -13.539 9.039 1 94.81 95 LYS A CA 1
ATOM 752 C C . LYS A 1 95 ? -8.594 -13.086 7.66 1 94.81 95 LYS A C 1
ATOM 754 O O . LYS A 1 95 ? -9.188 -13.867 6.914 1 94.81 95 LYS A O 1
ATOM 759 N N . ILE A 1 96 ? -8.422 -11.781 7.414 1 95.06 96 ILE A N 1
ATOM 760 C CA . ILE A 1 96 ? -8.703 -11.258 6.082 1 95.06 96 ILE A CA 1
ATOM 761 C C . ILE A 1 96 ? -7.48 -11.438 5.188 1 95.06 96 ILE A C 1
ATOM 763 O O . ILE A 1 96 ? -6.355 -11.133 5.594 1 95.06 96 ILE A O 1
ATOM 767 N N . GLY A 1 97 ? -7.641 -11.992 3.988 1 97.06 97 GLY A N 1
ATOM 768 C CA . GLY A 1 97 ? -6.551 -12.273 3.068 1 97.06 97 GLY A CA 1
ATOM 769 C C . GLY A 1 97 ? -6.004 -11.023 2.395 1 97.06 97 GLY A C 1
ATOM 770 O O . GLY A 1 97 ? -5.953 -10.953 1.164 1 97.06 97 GLY A O 1
ATOM 771 N N . LYS A 1 98 ? -5.688 -10.07 3.176 1 95.62 98 LYS A N 1
ATOM 772 C CA . LYS A 1 98 ? -5.023 -8.852 2.715 1 95.62 98 LYS A CA 1
ATOM 773 C C . LYS A 1 98 ? -3.604 -8.758 3.266 1 95.62 98 LYS A C 1
ATOM 775 O O . LYS A 1 98 ? -3.404 -8.711 4.48 1 95.62 98 LYS A O 1
ATOM 780 N N . ILE A 1 99 ? -2.605 -8.727 2.32 1 96.88 99 ILE A N 1
ATOM 781 C CA . ILE A 1 99 ? -1.204 -8.82 2.717 1 96.88 99 ILE A CA 1
ATOM 782 C C . ILE A 1 99 ? -0.419 -7.66 2.113 1 96.88 99 ILE A C 1
ATOM 784 O O . ILE A 1 99 ? -0.458 -7.438 0.901 1 96.88 99 ILE A O 1
ATOM 788 N N . TYR A 1 100 ? 0.231 -6.887 2.926 1 94.62 100 TYR A N 1
ATOM 789 C CA . TYR A 1 100 ? 1.153 -5.84 2.492 1 94.62 100 TYR A CA 1
ATOM 790 C C . TYR A 1 100 ? 2.52 -6.426 2.156 1 94.62 100 TYR A C 1
ATOM 792 O O . TYR A 1 100 ? 3.141 -7.086 2.992 1 94.62 100 TYR A O 1
ATOM 800 N N . HIS A 1 101 ? 2.959 -6.191 0.919 1 95.56 101 HIS A N 1
ATOM 801 C CA . HIS A 1 101 ? 4.281 -6.621 0.48 1 95.56 101 HIS A CA 1
ATOM 802 C C . HIS A 1 101 ? 5.211 -5.434 0.282 1 95.56 101 HIS A C 1
ATOM 804 O O . HIS A 1 101 ? 4.801 -4.398 -0.25 1 95.56 101 HIS A O 1
ATOM 810 N N . LYS A 1 102 ? 6.34 -5.496 0.777 1 92.81 102 LYS A N 1
ATOM 811 C CA . LYS A 1 102 ? 7.461 -4.598 0.521 1 92.81 102 LYS A CA 1
ATOM 812 C C . LYS A 1 102 ? 8.641 -5.348 -0.093 1 92.81 102 LYS A C 1
ATOM 814 O O . LYS A 1 102 ? 9.352 -6.066 0.606 1 92.81 102 LYS A O 1
ATOM 819 N N . LEU A 1 103 ? 8.859 -5.176 -1.403 1 94.12 103 LEU A N 1
ATOM 820 C CA . LEU A 1 103 ? 9.852 -5.957 -2.139 1 94.12 103 LEU A CA 1
ATOM 821 C C . LEU A 1 103 ? 10.875 -5.047 -2.807 1 94.12 103 LEU A C 1
ATOM 823 O O . LEU A 1 103 ? 10.523 -3.984 -3.324 1 94.12 103 LEU A O 1
ATOM 827 N N . THR A 1 104 ? 12.094 -5.5 -2.787 1 91.06 104 THR A N 1
ATOM 828 C CA . THR A 1 104 ? 13.164 -4.711 -3.393 1 91.06 104 THR A CA 1
ATOM 829 C C . THR A 1 104 ? 13.758 -5.445 -4.59 1 91.06 104 THR A C 1
ATOM 831 O O . THR A 1 104 ? 14.266 -6.559 -4.453 1 91.06 104 THR A O 1
ATOM 834 N N . TYR A 1 105 ? 13.609 -4.848 -5.719 1 88.31 105 TYR A N 1
ATOM 835 C CA . TYR A 1 105 ? 14.227 -5.344 -6.945 1 88.31 105 TYR A CA 1
ATOM 836 C C . TYR A 1 105 ? 14.547 -4.195 -7.895 1 88.31 105 TYR A C 1
ATOM 838 O O . TYR A 1 105 ? 13.906 -3.145 -7.848 1 88.31 105 TYR A O 1
ATOM 846 N N . GLY A 1 106 ? 15.664 -4.316 -8.695 1 84.06 106 GLY A N 1
ATOM 847 C CA . GLY A 1 106 ? 16.094 -3.26 -9.586 1 84.06 106 GLY A CA 1
ATOM 848 C C . GLY A 1 106 ? 16.531 -1.999 -8.859 1 84.06 106 GLY A C 1
ATOM 849 O O . GLY A 1 106 ? 16.328 -0.89 -9.359 1 84.06 106 GLY A O 1
ATOM 850 N N . GLY A 1 107 ? 16.891 -2.195 -7.613 1 85.12 107 GLY A N 1
ATOM 851 C CA . GLY A 1 107 ? 17.359 -1.068 -6.824 1 85.12 107 GLY A CA 1
ATOM 852 C C . GLY A 1 107 ? 16.234 -0.219 -6.262 1 85.12 107 GLY A C 1
ATOM 853 O O . GLY A 1 107 ? 16.484 0.852 -5.703 1 85.12 107 GLY A O 1
ATOM 854 N N . VAL A 1 108 ? 15.039 -0.713 -6.453 1 88.38 108 VAL A N 1
ATOM 855 C CA . VAL A 1 108 ? 13.883 0.06 -6.008 1 88.38 108 VAL A CA 1
ATOM 856 C C . VAL A 1 108 ? 13 -0.804 -5.113 1 88.38 108 VAL A C 1
ATOM 858 O O . VAL A 1 108 ? 12.781 -1.983 -5.398 1 88.38 108 VAL A O 1
ATOM 861 N N . THR A 1 109 ? 12.617 -0.172 -4.039 1 89.75 109 THR A N 1
ATOM 862 C CA . THR A 1 109 ? 11.641 -0.842 -3.188 1 89.75 109 THR A CA 1
ATOM 863 C C . THR A 1 109 ? 10.219 -0.502 -3.623 1 89.75 109 THR A C 1
ATOM 865 O O . THR A 1 109 ? 9.891 0.667 -3.836 1 89.75 109 THR A O 1
ATOM 868 N N . LYS A 1 110 ? 9.516 -1.564 -3.828 1 88.56 110 LYS A N 1
ATOM 869 C CA . LYS A 1 110 ? 8.117 -1.444 -4.23 1 88.56 110 LYS A CA 1
ATOM 870 C C . LYS A 1 110 ? 7.188 -2.055 -3.186 1 88.56 110 LYS A C 1
ATOM 872 O O . LYS A 1 110 ? 7.523 -3.064 -2.562 1 88.56 110 LYS A O 1
ATOM 877 N N . GLU A 1 111 ? 6.07 -1.338 -3.043 1 89.25 111 GLU A N 1
ATOM 878 C CA . GLU A 1 111 ? 5.09 -1.767 -2.049 1 89.25 111 GLU A CA 1
ATOM 879 C C . GLU A 1 111 ? 3.725 -2.008 -2.686 1 89.25 111 GLU A C 1
ATOM 881 O O . GLU A 1 111 ? 3.314 -1.271 -3.586 1 89.25 111 GLU A O 1
ATOM 886 N N . ASN A 1 112 ? 3.094 -3.039 -2.275 1 91 112 ASN A N 1
ATOM 887 C CA . ASN A 1 112 ? 1.749 -3.334 -2.762 1 91 112 ASN A CA 1
ATOM 888 C C . ASN A 1 112 ? 0.934 -4.102 -1.725 1 91 112 ASN A C 1
ATOM 890 O O . ASN A 1 112 ? 1.474 -4.551 -0.712 1 91 112 ASN A O 1
ATOM 894 N N . VAL A 1 113 ? -0.327 -4.098 -1.994 1 92.94 113 VAL A N 1
ATOM 895 C CA . VAL A 1 113 ? -1.225 -4.922 -1.192 1 92.94 113 VAL A CA 1
ATOM 896 C C . VAL A 1 113 ? -1.729 -6.098 -2.025 1 92.94 113 VAL A C 1
ATOM 898 O O . VAL A 1 113 ? -2.361 -5.906 -3.066 1 92.94 113 VAL A O 1
ATOM 901 N N . PHE A 1 114 ? -1.347 -7.223 -1.57 1 96.88 114 PHE A N 1
ATOM 902 C CA . PHE A 1 114 ? -1.699 -8.516 -2.156 1 96.88 114 PHE A CA 1
ATOM 903 C C . PHE A 1 114 ? -2.984 -9.055 -1.539 1 96.88 114 PHE A C 1
ATOM 905 O O . PHE A 1 114 ? -3.041 -9.305 -0.334 1 96.88 114 PHE A O 1
ATOM 912 N N . ASN A 1 115 ? -4.008 -9.18 -2.414 1 97.69 115 ASN A N 1
ATOM 913 C CA . ASN A 1 115 ? -5.289 -9.727 -1.974 1 97.69 115 ASN A CA 1
ATOM 914 C C . ASN A 1 115 ? -5.418 -11.211 -2.312 1 97.69 115 ASN A C 1
ATOM 916 O O . ASN A 1 115 ? -5.324 -11.594 -3.479 1 97.69 115 ASN A O 1
ATOM 920 N N . VAL A 1 116 ? -5.633 -12.008 -1.283 1 98.62 116 VAL A N 1
ATOM 921 C CA . VAL A 1 116 ? -5.945 -13.414 -1.505 1 98.62 116 VAL A CA 1
ATOM 922 C C . VAL A 1 116 ? -7.406 -13.562 -1.917 1 98.62 116 VAL A C 1
ATOM 924 O O . VAL A 1 116 ? -8.312 -13.375 -1.1 1 98.62 116 VAL A O 1
ATOM 927 N N . LEU A 1 117 ? -7.598 -13.977 -3.139 1 98.44 117 LEU A N 1
ATOM 928 C CA . LEU A 1 117 ? -8.945 -14.039 -3.688 1 98.44 117 LEU A CA 1
ATOM 929 C C . LEU A 1 117 ? -9.586 -15.398 -3.4 1 98.44 117 LEU A C 1
ATOM 931 O O . LEU A 1 117 ? -10.805 -15.5 -3.271 1 98.44 117 LEU A O 1
ATOM 935 N N . SER A 1 118 ? -8.773 -16.391 -3.412 1 98.44 118 SER A N 1
ATOM 936 C CA . SER A 1 118 ? -9.227 -17.75 -3.145 1 98.44 118 SER A CA 1
ATOM 937 C C . SER A 1 118 ? -8.102 -18.609 -2.561 1 98.44 118 SER A C 1
ATOM 939 O O . SER A 1 118 ? -6.953 -18.5 -2.982 1 98.44 118 SER A O 1
ATOM 941 N N . THR A 1 119 ? -8.445 -19.422 -1.616 1 98.69 119 THR A N 1
ATOM 942 C CA . THR A 1 119 ? -7.504 -20.344 -1.003 1 98.69 119 THR A CA 1
ATOM 943 C C . THR A 1 119 ? -8.242 -21.406 -0.197 1 98.69 119 THR A C 1
ATOM 945 O O . THR A 1 119 ? -9.359 -21.172 0.272 1 98.69 119 THR A O 1
ATOM 948 N N . ASP A 1 120 ? -7.621 -22.578 -0.113 1 98.12 120 ASP A N 1
ATOM 949 C CA . ASP A 1 120 ? -8.102 -23.562 0.845 1 98.12 120 ASP A CA 1
ATOM 950 C C . ASP A 1 120 ? -7.266 -23.562 2.121 1 98.12 120 ASP A C 1
ATOM 952 O O . ASP A 1 120 ? -7.395 -24.453 2.963 1 98.12 120 ASP A O 1
ATOM 956 N N . ASN A 1 121 ? -6.375 -22.578 2.234 1 97.88 121 ASN A N 1
ATOM 957 C CA . ASN A 1 121 ? -5.461 -22.391 3.355 1 97.88 121 ASN A CA 1
ATOM 958 C C . ASN A 1 121 ? -4.523 -23.594 3.518 1 97.88 121 ASN A C 1
ATOM 960 O O . ASN A 1 121 ? -4.008 -23.844 4.609 1 97.88 121 ASN A O 1
ATOM 964 N N . LYS A 1 122 ? -4.266 -24.344 2.471 1 96.38 122 LYS A N 1
ATOM 965 C CA . LYS A 1 122 ? -3.379 -25.5 2.562 1 96.38 122 LYS A CA 1
ATOM 966 C C . LYS A 1 122 ? -2.623 -25.719 1.256 1 96.38 122 LYS A C 1
ATOM 968 O O . LYS A 1 122 ? -1.392 -25.781 1.248 1 96.38 122 LYS A O 1
ATOM 973 N N . ASN A 1 123 ? -3.33 -25.688 0.199 1 97.88 123 ASN A N 1
ATOM 974 C CA . ASN A 1 123 ? -2.713 -26.25 -0.998 1 97.88 123 ASN A CA 1
ATOM 975 C C . ASN A 1 123 ? -2.584 -25.203 -2.105 1 97.88 123 ASN A C 1
ATOM 977 O O . ASN A 1 123 ? -1.836 -25.406 -3.064 1 97.88 123 ASN A O 1
ATOM 981 N N . TYR A 1 124 ? -3.408 -24.109 -1.976 1 98.62 124 TYR A N 1
ATOM 982 C CA . TYR A 1 124 ? -3.307 -23.141 -3.061 1 98.62 124 TYR A CA 1
ATOM 983 C C . TYR A 1 124 ? -3.682 -21.75 -2.58 1 98.62 124 TYR A C 1
ATOM 985 O O . TYR A 1 124 ? -4.359 -21.594 -1.562 1 98.62 124 TYR A O 1
ATOM 993 N N . ILE A 1 125 ? -3.193 -20.75 -3.301 1 98.56 125 ILE A N 1
ATOM 994 C CA . ILE A 1 125 ? -3.561 -19.344 -3.154 1 98.56 125 ILE A CA 1
ATOM 995 C C . ILE A 1 125 ? -3.727 -18.703 -4.531 1 98.56 125 ILE A C 1
ATOM 997 O O . ILE A 1 125 ? -2.881 -18.891 -5.414 1 98.56 125 ILE A O 1
ATOM 1001 N N . ILE A 1 126 ? -4.852 -18.078 -4.812 1 98.75 126 ILE A N 1
ATOM 1002 C CA . ILE A 1 126 ? -4.98 -17.141 -5.918 1 98.75 126 ILE A CA 1
ATOM 1003 C C . ILE A 1 126 ? -4.883 -15.703 -5.391 1 98.75 126 ILE A C 1
ATOM 1005 O O . ILE A 1 126 ? -5.691 -15.289 -4.562 1 98.75 126 ILE A O 1
ATOM 1009 N N . GLY A 1 127 ? -3.877 -15.016 -5.816 1 98.44 127 GLY A N 1
ATOM 1010 C CA . GLY A 1 127 ? -3.625 -13.664 -5.344 1 98.44 127 GLY A CA 1
ATOM 1011 C C . GLY A 1 127 ? -3.742 -12.617 -6.434 1 98.44 127 GLY A C 1
ATOM 1012 O O . GLY A 1 127 ? -3.572 -12.922 -7.617 1 98.44 127 GLY A O 1
ATOM 1013 N N . TYR A 1 128 ? -4.016 -11.391 -6.02 1 97.88 128 TYR A N 1
ATOM 1014 C CA . TYR A 1 128 ? -4.277 -10.273 -6.918 1 97.88 128 TYR A CA 1
ATOM 1015 C C . TYR A 1 128 ? -3.762 -8.969 -6.32 1 97.88 128 TYR A C 1
ATOM 1017 O O . TYR A 1 128 ? -3.902 -8.727 -5.121 1 97.88 128 TYR A O 1
ATOM 1025 N N . TYR A 1 129 ? -3.148 -8.203 -7.09 1 95.38 129 TYR A N 1
ATOM 1026 C CA . TYR A 1 129 ? -3.051 -6.781 -6.766 1 95.38 129 TYR A CA 1
ATOM 1027 C C . TYR A 1 129 ? -3.131 -5.93 -8.023 1 95.38 129 TYR A C 1
ATOM 1029 O O . TYR A 1 129 ? -3.029 -6.445 -9.141 1 95.38 129 TYR A O 1
ATOM 1037 N N . CYS A 1 130 ? -3.453 -4.691 -7.844 1 93.44 130 CYS A N 1
ATOM 1038 C CA . CYS A 1 130 ? -3.693 -3.717 -8.898 1 93.44 130 CYS A CA 1
ATOM 1039 C C . CYS A 1 130 ? -2.814 -2.484 -8.719 1 93.44 130 CYS A C 1
ATOM 1041 O O . CYS A 1 130 ? -2.648 -1.994 -7.602 1 93.44 130 CYS A O 1
ATOM 1043 N N . LYS A 1 131 ? -2.215 -2.08 -9.797 1 91.31 131 LYS A N 1
ATOM 1044 C CA . LYS A 1 131 ? -1.446 -0.839 -9.812 1 91.31 131 LYS A CA 1
ATOM 1045 C C . LYS A 1 131 ? -2.094 0.195 -10.727 1 91.31 131 LYS A C 1
ATOM 1047 O O . LYS A 1 131 ? -2.033 0.071 -11.953 1 91.31 131 LYS A O 1
ATOM 1052 N N . TYR A 1 132 ? -2.619 1.284 -10.172 1 90.81 132 TYR A N 1
ATOM 1053 C CA . TYR A 1 132 ? -3.264 2.342 -10.945 1 90.81 132 TYR A CA 1
ATOM 1054 C C . TYR A 1 132 ? -2.236 3.346 -11.461 1 90.81 132 TYR A C 1
ATOM 1056 O O . TYR A 1 132 ? -1.303 3.707 -10.742 1 90.81 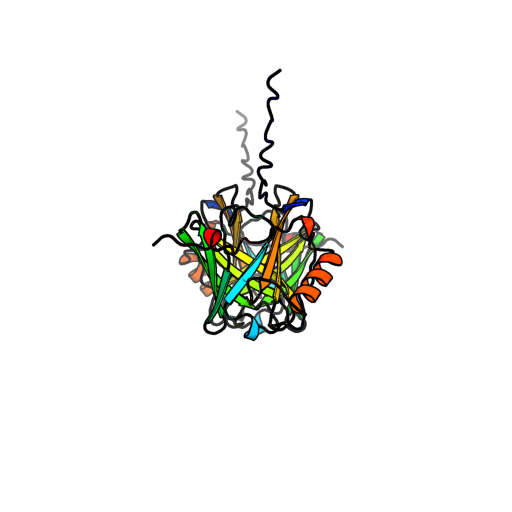132 TYR A O 1
ATOM 1064 N N . ASP A 1 133 ? -2.424 3.781 -12.664 1 88.81 133 ASP A N 1
ATOM 1065 C CA . ASP A 1 133 ? -1.629 4.832 -13.297 1 88.81 133 ASP A CA 1
ATOM 1066 C C . ASP A 1 133 ? -2.494 6.039 -13.641 1 88.81 133 ASP A C 1
ATOM 1068 O O . ASP A 1 133 ? -3.295 5.992 -14.578 1 88.81 133 ASP A O 1
ATOM 1072 N N . GLU A 1 134 ? -2.285 7.09 -12.883 1 84.44 134 GLU A N 1
ATOM 1073 C CA . GLU A 1 134 ? -3.109 8.281 -13.047 1 84.44 134 GLU A CA 1
ATOM 1074 C C . GLU A 1 134 ? -2.906 8.906 -14.43 1 84.44 134 GLU A C 1
ATOM 1076 O O . GLU A 1 134 ? -3.848 9.445 -15.016 1 84.44 134 GLU A O 1
ATOM 1081 N N . ASP A 1 135 ? -1.658 8.938 -14.906 1 85.06 135 ASP A N 1
ATOM 1082 C CA . ASP A 1 135 ? -1.351 9.562 -16.188 1 85.06 135 ASP A CA 1
ATOM 1083 C C . ASP A 1 135 ? -2.014 8.805 -17.344 1 85.06 135 ASP A C 1
ATOM 1085 O O . ASP A 1 135 ? -2.443 9.414 -18.312 1 85.06 135 ASP A O 1
ATOM 1089 N N . LYS A 1 136 ? -2.123 7.488 -17.172 1 90 136 LYS A N 1
ATOM 1090 C CA . LYS A 1 136 ? -2.674 6.641 -18.219 1 90 136 LYS A CA 1
ATOM 1091 C C . LYS A 1 136 ? -4.164 6.391 -18.016 1 90 136 LYS A C 1
ATOM 1093 O O . LYS A 1 136 ? -4.82 5.766 -18.844 1 90 136 LYS A O 1
ATOM 1098 N N . LYS A 1 137 ? -4.629 6.891 -16.922 1 90.94 137 LYS A N 1
ATOM 1099 C CA . LYS A 1 137 ? -6.02 6.66 -16.547 1 90.94 137 LYS A CA 1
ATOM 1100 C C . LYS A 1 137 ? -6.391 5.188 -16.672 1 90.94 137 LYS A C 1
ATOM 1102 O O . LYS A 1 137 ? -7.426 4.848 -17.25 1 90.94 137 LYS A O 1
ATOM 1107 N N . GLY A 1 138 ? -5.543 4.383 -16.234 1 94.44 138 GLY A N 1
ATOM 1108 C CA . GLY A 1 138 ? -5.672 2.936 -16.297 1 94.44 138 GLY A CA 1
ATOM 1109 C C . GLY A 1 138 ? -4.887 2.221 -15.211 1 94.44 138 GLY A C 1
ATOM 1110 O O . GLY A 1 138 ? -4.254 2.863 -14.375 1 94.44 138 GLY A O 1
ATOM 1111 N N . HIS A 1 139 ? -5.09 0.92 -15.234 1 94.5 139 HIS A N 1
ATOM 1112 C CA . HIS A 1 139 ? -4.387 0.154 -14.211 1 94.5 139 HIS A CA 1
ATOM 1113 C C . HIS A 1 139 ? -3.822 -1.141 -14.781 1 94.5 139 HIS A C 1
ATOM 1115 O O . HIS A 1 139 ? -4.277 -1.615 -15.82 1 94.5 139 HIS A O 1
ATOM 1121 N N . GLN A 1 140 ? -2.777 -1.632 -14.109 1 94.69 140 GLN A N 1
ATOM 1122 C CA . GLN A 1 140 ? -2.217 -2.951 -14.383 1 94.69 140 GLN A CA 1
ATOM 1123 C C . GLN A 1 140 ? -2.678 -3.969 -13.344 1 94.69 140 GLN A C 1
ATOM 1125 O O . GLN A 1 140 ? -2.676 -3.682 -12.141 1 94.69 140 GLN A O 1
ATOM 1130 N N . ASP A 1 141 ? -3.094 -5.156 -13.836 1 96.81 141 ASP A N 1
ATOM 1131 C CA . ASP A 1 141 ? -3.471 -6.254 -12.953 1 96.81 141 ASP A CA 1
ATOM 1132 C C . ASP A 1 141 ? -2.33 -7.258 -12.805 1 96.81 141 ASP A C 1
ATOM 1134 O O . ASP A 1 141 ? -1.655 -7.586 -13.789 1 96.81 141 ASP A O 1
ATOM 1138 N N . PHE A 1 142 ? -2.133 -7.688 -11.617 1 97.25 142 PHE A N 1
ATOM 1139 C CA . PHE A 1 142 ? -1.259 -8.812 -11.297 1 97.25 142 PHE A CA 1
ATOM 1140 C C . PHE A 1 142 ? -2.051 -9.945 -10.664 1 97.25 142 PHE A C 1
ATOM 1142 O O . PHE A 1 142 ? -2.871 -9.719 -9.773 1 97.25 142 PHE A O 1
ATOM 1149 N N . VAL A 1 143 ? -1.817 -11.117 -11.18 1 98.19 143 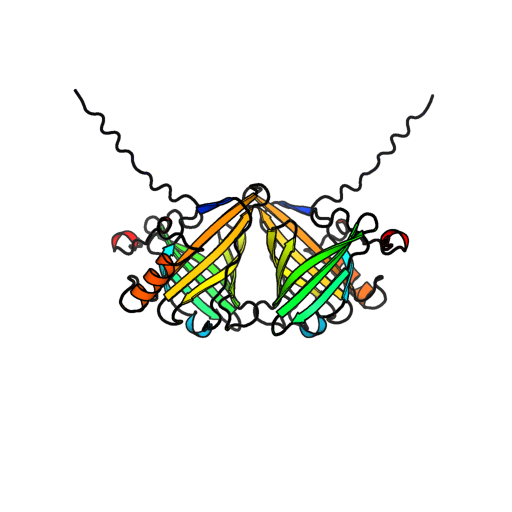VAL A N 1
ATOM 1150 C CA . VAL A 1 143 ? -2.459 -12.312 -10.648 1 98.19 143 VAL A CA 1
ATOM 1151 C C . VAL A 1 143 ? -1.434 -13.438 -10.531 1 98.19 143 VAL A C 1
ATOM 1153 O O . VAL A 1 143 ? -0.599 -13.617 -11.422 1 98.19 143 VAL A O 1
ATOM 1156 N N . TRP A 1 144 ? -1.526 -14.141 -9.445 1 98.25 144 TRP A N 1
ATOM 1157 C CA . TRP A 1 144 ? -0.719 -15.344 -9.273 1 98.25 144 TRP A CA 1
ATOM 1158 C C . TRP A 1 144 ? -1.573 -16.5 -8.773 1 98.25 144 TRP A C 1
ATOM 1160 O O . TRP A 1 144 ? -2.463 -16.328 -7.945 1 98.25 144 TRP A O 1
ATOM 1170 N N . VAL A 1 145 ? -1.281 -17.625 -9.305 1 98.69 145 VAL A N 1
ATOM 1171 C CA . VAL A 1 145 ? -1.751 -18.891 -8.75 1 98.69 145 VAL A CA 1
ATOM 1172 C C . VAL A 1 145 ? -0.583 -19.641 -8.109 1 98.69 145 VAL A C 1
ATOM 1174 O O . VAL A 1 145 ? 0.351 -20.047 -8.805 1 98.69 145 VAL A O 1
ATOM 1177 N N . LEU A 1 146 ? -0.678 -19.812 -6.828 1 98.69 146 LEU A N 1
ATOM 1178 C CA . LEU A 1 146 ? 0.367 -20.469 -6.059 1 98.69 146 LEU A CA 1
ATOM 1179 C C . LEU A 1 146 ? -0.116 -21.812 -5.539 1 98.69 146 LEU A C 1
ATOM 1181 O O . LEU A 1 146 ? -1.291 -21.969 -5.195 1 98.69 146 LEU A O 1
ATOM 1185 N N . SER A 1 147 ? 0.826 -22.734 -5.488 1 98.69 147 SER A N 1
ATOM 1186 C CA . SER A 1 147 ? 0.498 -24.078 -5.039 1 98.69 147 SER A CA 1
ATOM 1187 C C . SER A 1 147 ? 1.661 -24.703 -4.277 1 98.69 147 SER A C 1
ATOM 1189 O O . SER A 1 147 ? 2.816 -24.328 -4.48 1 98.69 147 SER A O 1
ATOM 1191 N N . ARG A 1 148 ? 1.319 -25.609 -3.377 1 98.06 148 ARG A N 1
ATOM 1192 C CA . ARG A 1 148 ? 2.359 -26.344 -2.67 1 98.06 148 ARG A CA 1
ATOM 1193 C C . ARG A 1 148 ? 3.02 -27.375 -3.586 1 98.06 148 ARG A C 1
ATOM 1195 O O . ARG A 1 148 ? 4.086 -27.906 -3.266 1 98.06 148 ARG A O 1
ATOM 1202 N N . SER A 1 149 ? 2.41 -27.641 -4.695 1 97.12 149 SER A N 1
ATOM 1203 C CA . SER A 1 149 ? 2.945 -28.562 -5.695 1 97.12 149 SER A CA 1
ATOM 1204 C C . SER A 1 149 ? 3.139 -27.859 -7.039 1 97.12 149 SER A C 1
ATOM 1206 O O . SER A 1 149 ? 2.443 -26.891 -7.348 1 97.12 149 SER A O 1
ATOM 1208 N N . LYS A 1 150 ? 4.004 -28.422 -7.812 1 97 150 LYS A N 1
ATOM 1209 C CA . LYS A 1 150 ? 4.281 -27.844 -9.125 1 97 150 LYS A CA 1
ATOM 1210 C C . LYS A 1 150 ? 3.082 -28 -10.055 1 97 150 LYS A C 1
ATOM 1212 O O . LYS A 1 150 ? 2.904 -27.203 -10.984 1 97 150 LYS A O 1
ATOM 1217 N N . VAL A 1 151 ? 2.375 -29.062 -9.789 1 95.38 151 VAL A N 1
ATOM 1218 C CA . VAL A 1 151 ? 1.18 -29.312 -10.586 1 95.38 151 VAL A CA 1
ATOM 1219 C C . VAL A 1 151 ? -0.045 -29.391 -9.672 1 95.38 151 VAL A C 1
ATOM 1221 O O . VAL A 1 151 ? -0.046 -30.109 -8.68 1 95.38 151 VAL A O 1
ATOM 1224 N N . LEU A 1 152 ? -1.06 -28.547 -10.07 1 96.25 152 LEU A N 1
ATOM 1225 C CA . LEU A 1 152 ? -2.309 -28.625 -9.328 1 96.25 152 LEU A CA 1
ATOM 1226 C C . LEU A 1 152 ? -3.014 -29.953 -9.578 1 96.25 152 LEU A C 1
ATOM 1228 O O . LEU A 1 152 ? -3.184 -30.359 -10.734 1 96.25 152 LEU A O 1
ATOM 1232 N N . THR A 1 153 ? -3.371 -30.609 -8.523 1 95.12 153 THR A N 1
ATOM 1233 C CA . THR A 1 153 ? -4.098 -31.875 -8.641 1 95.12 153 THR A CA 1
ATOM 1234 C C . THR A 1 153 ? -5.223 -31.938 -7.613 1 95.12 153 THR A C 1
ATOM 1236 O O . THR A 1 153 ? -5.328 -31.078 -6.734 1 95.12 153 THR A O 1
ATOM 1239 N N . GLY A 1 154 ? -6.168 -32.781 -7.805 1 96.75 154 GLY A N 1
ATOM 1240 C CA . GLY A 1 154 ? -7.199 -33.094 -6.828 1 96.75 154 GLY A CA 1
ATOM 1241 C C . GLY A 1 154 ? -8.102 -31.891 -6.535 1 96.75 154 GLY A C 1
ATOM 1242 O O . GLY A 1 154 ? -8.523 -31.188 -7.449 1 96.75 154 GLY A O 1
ATOM 1243 N N . GLU A 1 155 ? -8.414 -31.703 -5.246 1 97.5 155 GLU A N 1
ATOM 1244 C CA . GLU A 1 155 ? -9.367 -30.688 -4.809 1 97.5 155 GLU A CA 1
ATOM 1245 C C . GLU A 1 155 ? -8.844 -29.281 -5.082 1 97.5 155 GLU A C 1
ATOM 1247 O O . GLU A 1 155 ? -9.625 -28.375 -5.402 1 97.5 155 GLU A O 1
ATOM 1252 N N . ALA A 1 156 ? -7.582 -29.156 -4.973 1 97.38 156 ALA A N 1
ATOM 1253 C CA . ALA A 1 156 ? -6.992 -27.844 -5.215 1 97.38 156 ALA A CA 1
ATOM 1254 C C . ALA A 1 156 ? -7.168 -27.438 -6.676 1 97.38 156 ALA A C 1
ATOM 1256 O O . ALA A 1 156 ? -7.523 -26.281 -6.961 1 97.38 156 ALA A O 1
ATOM 1257 N N . LYS A 1 157 ? -6.887 -28.391 -7.574 1 97.94 157 LYS A N 1
ATOM 1258 C CA . LYS A 1 157 ? -7.078 -28.125 -9 1 97.94 157 LYS A CA 1
ATOM 1259 C C . LYS A 1 157 ? -8.523 -27.734 -9.289 1 97.94 157 LYS A C 1
ATOM 1261 O O . LYS A 1 157 ? -8.773 -26.734 -9.969 1 97.94 157 LYS A O 1
ATOM 1266 N N . THR A 1 158 ? -9.43 -28.5 -8.766 1 98.12 158 THR A N 1
ATOM 1267 C CA . THR A 1 158 ? -10.844 -28.25 -8.977 1 98.12 158 THR A CA 1
ATOM 1268 C C . THR A 1 158 ? -11.242 -26.875 -8.43 1 98.12 158 THR A C 1
ATOM 1270 O O . THR A 1 158 ? -11.969 -26.125 -9.086 1 98.12 158 THR A O 1
ATOM 1273 N N . ALA A 1 159 ? -10.758 -26.562 -7.246 1 97.88 159 ALA A N 1
ATOM 1274 C CA . ALA A 1 159 ? -11.086 -25.297 -6.609 1 97.88 159 ALA A CA 1
ATOM 1275 C C . ALA A 1 159 ? -10.562 -24.125 -7.426 1 97.88 159 ALA A C 1
ATOM 1277 O O . ALA A 1 159 ? -11.266 -23.125 -7.637 1 97.88 159 ALA A O 1
ATOM 1278 N N . VAL A 1 160 ? -9.328 -24.234 -7.855 1 98.25 160 VAL A N 1
ATOM 1279 C CA . VAL A 1 160 ? -8.711 -23.172 -8.648 1 98.25 160 VAL A CA 1
ATOM 1280 C C . VAL A 1 160 ? -9.477 -23 -9.961 1 98.25 160 VAL A C 1
ATOM 1282 O O . VAL A 1 160 ? -9.828 -21.875 -10.328 1 98.25 160 VAL A O 1
ATOM 1285 N N . GLU A 1 161 ? -9.781 -24.094 -10.648 1 97.75 161 GLU A N 1
ATOM 1286 C CA . GLU A 1 161 ? -10.508 -24.047 -11.906 1 97.75 161 GLU A CA 1
ATOM 1287 C C . GLU A 1 161 ? -11.891 -23.438 -11.719 1 97.75 161 GLU A C 1
ATOM 1289 O O . GLU A 1 161 ? -12.32 -22.594 -12.523 1 97.75 161 GLU A O 1
ATOM 1294 N N . ASN A 1 162 ? -12.609 -23.844 -10.703 1 97.94 162 ASN A N 1
ATOM 1295 C CA . ASN A 1 162 ? -13.93 -23.297 -10.422 1 97.94 162 ASN A CA 1
ATOM 1296 C C . ASN A 1 162 ? -13.883 -21.797 -10.172 1 97.94 162 ASN A C 1
ATOM 1298 O O . ASN A 1 162 ? -14.734 -21.047 -10.664 1 97.94 162 ASN A O 1
ATOM 1302 N N . TYR A 1 163 ? -12.867 -21.375 -9.383 1 97.56 163 TYR A N 1
ATOM 1303 C CA . TYR A 1 163 ? -12.734 -19.938 -9.133 1 97.56 163 TYR A CA 1
ATOM 1304 C C . TYR A 1 163 ? -12.5 -19.172 -10.43 1 97.56 163 TYR A C 1
ATOM 1306 O O . TYR A 1 163 ? -13.125 -18.141 -10.664 1 97.56 163 TYR A O 1
ATOM 1314 N N . LEU A 1 164 ? -11.617 -19.672 -11.25 1 97 164 LEU A N 1
ATOM 1315 C CA . LEU A 1 164 ? -11.234 -18.969 -12.469 1 97 164 LEU A CA 1
ATOM 1316 C C . LEU A 1 164 ? -12.406 -18.875 -13.438 1 97 164 LEU A C 1
ATOM 1318 O O . LEU A 1 164 ? -12.586 -17.859 -14.109 1 97 164 LEU A O 1
ATOM 1322 N N . ILE A 1 165 ? -13.172 -19.875 -13.523 1 94.94 165 ILE A N 1
ATOM 1323 C CA . ILE A 1 165 ? -14.32 -19.922 -14.43 1 94.94 165 ILE A CA 1
ATOM 1324 C C . ILE A 1 165 ? -15.344 -18.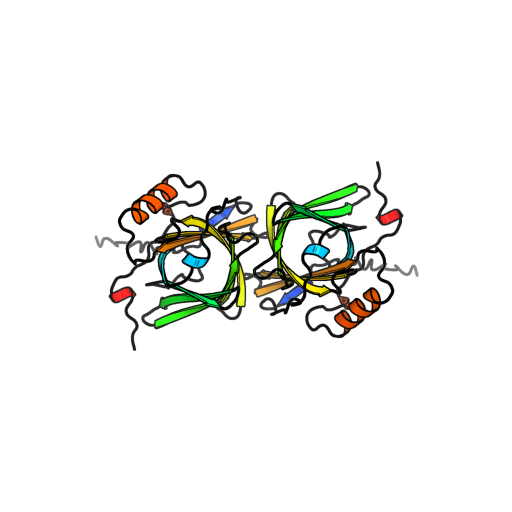859 -14.008 1 94.94 165 ILE A C 1
ATOM 1326 O O . ILE A 1 165 ? -15.93 -18.188 -14.852 1 94.94 165 ILE A O 1
ATOM 1330 N N . GLY A 1 166 ? -15.508 -18.609 -12.75 1 93.31 166 GLY A N 1
ATOM 1331 C CA . GLY A 1 166 ? -16.562 -17.75 -12.242 1 93.31 166 GLY A CA 1
ATOM 1332 C C . GLY A 1 166 ? -16.062 -16.375 -11.828 1 93.31 166 GLY A C 1
ATOM 1333 O O . GLY A 1 166 ? -16.844 -15.531 -11.383 1 93.31 166 GLY A O 1
ATOM 1334 N N . SER A 1 167 ? -14.781 -16.156 -12 1 93.88 167 SER A N 1
ATOM 1335 C CA . SER A 1 167 ? -14.211 -14.953 -11.406 1 93.88 167 SER A CA 1
ATOM 1336 C C . SER A 1 167 ? -14.523 -13.727 -12.25 1 93.88 167 SER A C 1
ATOM 1338 O O . SER A 1 167 ? -14.312 -13.727 -13.469 1 93.88 167 SER A O 1
ATOM 1340 N N . PRO A 1 168 ? -15.023 -12.703 -11.594 1 90.88 168 PRO A N 1
ATOM 1341 C CA . PRO A 1 168 ? -15.18 -11.438 -12.305 1 90.88 168 PRO A CA 1
ATOM 1342 C C . PRO A 1 168 ? -13.883 -10.617 -12.344 1 90.88 168 PRO A C 1
ATOM 1344 O O . PRO A 1 168 ? -13.836 -9.57 -12.984 1 90.88 168 PRO A O 1
ATOM 1347 N N . VAL A 1 169 ? -12.875 -11.078 -11.734 1 92.12 169 VAL A N 1
ATOM 1348 C CA . VAL A 1 169 ? -11.664 -10.281 -11.555 1 92.12 169 VAL A CA 1
ATOM 1349 C C . VAL A 1 169 ? -10.523 -10.883 -12.367 1 92.12 169 VAL A C 1
ATOM 1351 O O . VAL A 1 169 ? -9.719 -10.156 -12.953 1 92.12 169 VAL A O 1
ATOM 1354 N N . VAL A 1 170 ? -10.539 -12.18 -12.398 1 96.44 170 VAL A N 1
ATOM 1355 C CA . VAL A 1 170 ? -9.445 -12.875 -13.062 1 96.44 170 VAL A CA 1
ATOM 1356 C C . VAL A 1 170 ? -9.914 -13.422 -14.414 1 96.44 170 VAL A C 1
ATOM 1358 O O . VAL A 1 170 ? -10.859 -14.211 -14.469 1 96.44 170 VAL A O 1
ATOM 1361 N N . ASP A 1 171 ? -9.297 -12.984 -15.445 1 96.06 171 ASP A N 1
ATOM 1362 C CA . ASP A 1 171 ? -9.477 -13.547 -16.781 1 96.06 171 ASP A CA 1
ATOM 1363 C C . ASP A 1 171 ? -8.516 -14.703 -17.016 1 96.06 171 ASP A C 1
ATOM 1365 O O . ASP A 1 171 ? -7.332 -14.492 -17.297 1 96.06 171 ASP A O 1
ATOM 1369 N N . SER A 1 172 ? -9.016 -15.891 -16.953 1 96 172 SER A N 1
ATOM 1370 C CA . SER A 1 172 ? -8.18 -17.078 -17.031 1 96 172 SER A CA 1
ATOM 1371 C C . SER A 1 172 ? -7.414 -17.156 -18.344 1 96 172 SER A C 1
ATOM 1373 O O . SER A 1 172 ? -6.352 -17.781 -18.422 1 96 172 SER A O 1
ATOM 1375 N N . GLN A 1 173 ? -7.832 -16.453 -19.406 1 95.19 173 GLN A N 1
ATOM 1376 C CA . GLN A 1 173 ? -7.18 -16.484 -20.703 1 95.19 173 GLN A CA 1
ATOM 1377 C C . GLN A 1 173 ? -5.879 -15.68 -20.688 1 95.19 173 GLN A C 1
ATOM 1379 O O . GLN A 1 173 ? -5.055 -15.805 -21.594 1 95.19 173 GLN A O 1
ATOM 1384 N N . LYS A 1 174 ? -5.797 -14.875 -19.719 1 96.5 174 LYS A N 1
ATOM 1385 C CA . LYS A 1 174 ? -4.605 -14.031 -19.625 1 96.5 174 LYS A CA 1
ATOM 1386 C C . LYS A 1 174 ? -3.523 -14.703 -18.781 1 96.5 174 LYS A C 1
ATOM 1388 O O . LYS A 1 174 ? -2.395 -14.211 -18.703 1 96.5 174 LYS A O 1
ATOM 1393 N N . LEU A 1 175 ? -3.861 -15.781 -18.156 1 96.88 175 LEU A N 1
ATOM 1394 C CA . LEU A 1 175 ? -2.885 -16.484 -17.328 1 96.88 175 LEU A CA 1
ATOM 1395 C C . LEU A 1 175 ? -1.865 -17.219 -18.203 1 96.88 175 LEU A C 1
ATOM 1397 O O . LEU A 1 175 ? -2.223 -17.812 -19.219 1 96.88 175 LEU A O 1
ATOM 1401 N N . VAL A 1 176 ? -0.648 -17.125 -17.812 1 96.25 176 VAL A N 1
ATOM 1402 C CA . VAL A 1 176 ? 0.417 -17.953 -18.375 1 96.25 176 VAL A CA 1
ATOM 1403 C C . VAL A 1 176 ? 0.89 -18.953 -17.328 1 96.25 176 VAL A C 1
ATOM 1405 O O . VAL A 1 176 ? 1.074 -18.609 -16.156 1 96.25 176 VAL A O 1
ATOM 1408 N N . TYR A 1 177 ? 1.046 -20.109 -17.719 1 95.38 177 TYR A N 1
ATOM 1409 C CA . TYR A 1 177 ? 1.395 -21.188 -16.797 1 95.38 177 TYR A CA 1
ATOM 1410 C C . TYR A 1 177 ? 2.898 -21.438 -16.797 1 95.38 177 TYR A C 1
ATOM 1412 O O . TYR A 1 177 ? 3.547 -21.391 -17.844 1 95.38 177 TYR A O 1
ATOM 1420 N N . SER A 1 178 ? 3.363 -21.672 -15.625 1 95.62 178 SER A N 1
ATOM 1421 C CA . SER A 1 178 ? 4.801 -21.828 -15.43 1 95.62 178 SER A CA 1
ATOM 1422 C C . SER A 1 178 ? 5.305 -23.125 -16.047 1 95.62 178 SER A C 1
ATOM 1424 O O . SER A 1 178 ? 4.594 -24.141 -16.031 1 95.62 178 SER A O 1
ATOM 1426 N N . ASP A 1 179 ? 6.535 -23.047 -16.562 1 93.12 179 ASP A N 1
ATOM 1427 C CA . ASP A 1 179 ? 7.246 -24.219 -17.047 1 93.12 179 ASP A CA 1
ATOM 1428 C C . ASP A 1 179 ? 8.125 -24.828 -15.961 1 93.12 179 ASP A C 1
ATOM 1430 O O . ASP A 1 179 ? 9.102 -24.219 -15.531 1 93.12 179 ASP A O 1
ATOM 1434 N N . PHE A 1 180 ? 7.762 -26.031 -15.508 1 96.5 180 PHE A N 1
ATOM 1435 C CA . PHE A 1 180 ? 8.531 -26.672 -14.453 1 96.5 180 PHE A CA 1
ATOM 1436 C C . PHE A 1 180 ? 9.312 -27.859 -15.008 1 96.5 180 PHE A C 1
ATOM 1438 O O . PHE A 1 180 ? 9.672 -28.781 -14.266 1 96.5 180 PHE A O 1
ATOM 1445 N N . SER A 1 181 ? 9.461 -27.875 -16.359 1 95.56 181 SER A N 1
ATOM 1446 C CA . SER A 1 181 ? 10.289 -28.922 -16.938 1 95.56 181 SER A CA 1
ATOM 1447 C C . SER A 1 181 ? 11.703 -28.891 -16.375 1 95.56 181 SER A C 1
ATOM 1449 O O . SER A 1 181 ? 12.133 -27.875 -15.812 1 95.56 181 SER A O 1
ATOM 1451 N N . GLU A 1 182 ? 12.391 -30.016 -16.547 1 95 182 GLU A N 1
ATOM 1452 C CA . GLU A 1 182 ? 13.781 -30.078 -16.125 1 95 182 GLU A CA 1
ATOM 1453 C C . GLU A 1 182 ? 14.617 -28.984 -16.797 1 95 182 GLU A C 1
ATOM 1455 O O . GLU A 1 182 ? 15.469 -28.359 -16.141 1 95 182 GLU A O 1
ATOM 1460 N N . ALA A 1 183 ? 14.43 -28.797 -18.078 1 93.62 183 ALA A N 1
ATOM 1461 C CA . ALA A 1 183 ? 15.18 -27.781 -18.812 1 93.62 183 ALA A CA 1
ATOM 1462 C C . ALA A 1 183 ? 14.906 -26.391 -18.25 1 93.62 183 ALA A C 1
ATOM 1464 O O . ALA A 1 183 ? 15.828 -25.562 -18.156 1 93.62 183 ALA A O 1
ATOM 1465 N N . ALA A 1 184 ? 13.688 -26.078 -17.906 1 93.88 184 ALA A N 1
ATOM 1466 C CA . ALA A 1 184 ? 13.289 -24.75 -17.406 1 93.88 184 ALA A CA 1
ATOM 1467 C C . ALA A 1 184 ? 13.836 -24.516 -16 1 93.88 184 ALA A C 1
ATOM 1469 O O . ALA A 1 184 ? 14.156 -23.391 -15.641 1 93.88 184 ALA A O 1
ATOM 1470 N N . CYS A 1 185 ? 13.945 -25.625 -15.266 1 96.06 185 CYS A N 1
ATOM 1471 C CA . CYS A 1 185 ? 14.305 -25.5 -13.859 1 96.06 185 CYS A CA 1
ATOM 1472 C C . CYS A 1 185 ? 15.797 -25.703 -13.656 1 96.06 185 CYS A C 1
ATOM 1474 O O . CYS A 1 185 ? 16.312 -25.562 -12.539 1 96.06 185 CYS A O 1
ATOM 1476 N N . LYS A 1 186 ? 16.438 -26.031 -14.734 1 94.38 186 LYS A N 1
ATOM 1477 C CA . LYS A 1 186 ? 17.859 -26.359 -14.633 1 94.38 186 LYS A CA 1
ATOM 1478 C C . LYS A 1 186 ? 18.688 -25.109 -14.32 1 94.38 186 LYS A C 1
ATOM 1480 O O . LYS A 1 186 ? 18.531 -24.078 -14.977 1 94.38 186 LYS A O 1
ATOM 1485 N N . VAL A 1 187 ? 19.391 -25.078 -13.227 1 92.62 187 VAL A N 1
ATOM 1486 C CA . VAL A 1 187 ? 20.359 -24.047 -12.891 1 92.62 187 VAL A CA 1
ATOM 1487 C C . VAL A 1 187 ? 21.766 -24.516 -13.219 1 92.62 187 VAL A C 1
ATOM 1489 O O . VAL A 1 187 ? 22.203 -25.578 -12.766 1 92.62 187 VAL A O 1
ATOM 1492 N N . ASN A 1 188 ? 22.391 -23.797 -14.094 1 86.75 188 ASN A N 1
ATOM 1493 C CA . ASN A 1 188 ? 23.734 -24.172 -14.508 1 86.75 188 ASN A CA 1
ATOM 1494 C C . ASN A 1 188 ? 24.781 -23.766 -13.453 1 86.75 188 ASN A C 1
ATOM 1496 O O . ASN A 1 188 ? 24.781 -22.641 -12.977 1 86.75 188 ASN A O 1
ATOM 1500 N N . ASN A 1 189 ? 25.344 -24.688 -12.594 1 65.31 189 ASN A N 1
ATOM 1501 C CA . ASN A 1 189 ? 26.453 -24.453 -11.672 1 65.31 189 ASN A CA 1
ATOM 1502 C C . ASN A 1 189 ? 27.734 -24.125 -12.414 1 65.31 189 ASN A C 1
ATOM 1504 O O . ASN A 1 189 ? 27.953 -24.609 -13.531 1 65.31 189 ASN A O 1
ATOM 1508 N N . MET B 1 1 ? 7.102 57.938 -17.125 1 39.22 1 MET B N 1
ATOM 1509 C CA . MET B 1 1 ? 7.844 56.688 -16.984 1 39.22 1 MET B CA 1
ATOM 1510 C C . MET B 1 1 ? 7.082 55.719 -16.109 1 39.22 1 MET B C 1
ATOM 1512 O O . MET B 1 1 ? 7.008 55.875 -14.898 1 39.22 1 MET B O 1
ATOM 1516 N N . GLN B 1 2 ? 5.898 55.156 -16.578 1 40.81 2 GLN B N 1
ATOM 1517 C CA . GLN B 1 2 ? 4.945 54.25 -15.961 1 40.81 2 GLN B CA 1
ATOM 1518 C C . GLN B 1 2 ? 5.602 52.906 -15.602 1 40.81 2 GLN B C 1
ATOM 1520 O O . GLN B 1 2 ? 6.199 52.25 -16.469 1 40.81 2 GLN B O 1
ATOM 1525 N N . TYR B 1 3 ? 6.152 52.781 -14.359 1 36.59 3 TYR B N 1
ATOM 1526 C CA . TYR B 1 3 ? 6.734 51.562 -13.82 1 36.59 3 TYR B CA 1
ATOM 1527 C C . TYR B 1 3 ? 5.738 50.438 -13.867 1 36.59 3 TYR B C 1
ATOM 1529 O O . TYR B 1 3 ? 4.609 50.562 -13.391 1 36.59 3 TYR B O 1
ATOM 1537 N N . LEU B 1 4 ? 5.73 49.625 -14.883 1 41.44 4 LEU B N 1
ATOM 1538 C CA . LEU B 1 4 ? 5.043 48.344 -14.969 1 41.44 4 LEU B CA 1
ATOM 1539 C C . LEU B 1 4 ? 5.441 47.438 -13.812 1 41.44 4 LEU B C 1
ATOM 1541 O O . LEU B 1 4 ? 6.598 47 -13.719 1 41.44 4 LEU B O 1
ATOM 1545 N N . ILE B 1 5 ? 4.895 47.688 -12.625 1 39.41 5 ILE B N 1
ATOM 1546 C CA . ILE B 1 5 ? 5.082 46.719 -11.523 1 39.41 5 ILE B CA 1
ATOM 1547 C C . ILE B 1 5 ? 4.59 45.344 -11.938 1 39.41 5 ILE B C 1
ATOM 1549 O O . ILE B 1 5 ? 3.408 45.156 -12.25 1 39.41 5 ILE B O 1
ATOM 1553 N N . VAL B 1 6 ? 5.375 44.594 -12.547 1 40.44 6 VAL B N 1
ATOM 1554 C CA . VAL B 1 6 ? 5.129 43.156 -12.742 1 40.44 6 VAL B CA 1
ATOM 1555 C C . VAL B 1 6 ? 4.895 42.469 -11.398 1 40.44 6 VAL B C 1
ATOM 1557 O O . VAL B 1 6 ? 5.816 42.375 -10.586 1 40.44 6 VAL B O 1
ATOM 1560 N N . LEU B 1 7 ? 3.766 42.688 -10.867 1 34.38 7 LEU B N 1
ATOM 1561 C CA . LEU B 1 7 ? 3.373 41.844 -9.734 1 34.38 7 LEU B CA 1
ATOM 1562 C C . LEU B 1 7 ? 3.625 40.375 -10.023 1 34.38 7 LEU B C 1
ATOM 1564 O O . LEU B 1 7 ? 2.955 39.781 -10.867 1 34.38 7 LEU B O 1
ATOM 1568 N N . ALA B 1 8 ? 4.852 40.031 -9.953 1 36.06 8 ALA B N 1
ATOM 1569 C CA . ALA B 1 8 ? 5.129 38.594 -9.938 1 36.06 8 ALA B CA 1
ATOM 1570 C C . ALA B 1 8 ? 4.184 37.844 -8.984 1 36.06 8 ALA B C 1
ATOM 1572 O O . ALA B 1 8 ? 4.348 37.938 -7.762 1 36.06 8 ALA B O 1
ATOM 1573 N N . LEU B 1 9 ? 2.957 37.875 -9.312 1 35.59 9 LEU B N 1
ATOM 1574 C CA . LEU B 1 9 ? 2.152 36.938 -8.547 1 35.59 9 LEU B CA 1
ATOM 1575 C C . LEU B 1 9 ? 2.906 35.625 -8.336 1 35.59 9 LEU B C 1
ATOM 1577 O O . LEU B 1 9 ? 3.189 34.906 -9.297 1 35.59 9 LEU B O 1
ATOM 1581 N N . VAL B 1 10 ? 3.838 35.688 -7.402 1 36.59 10 VAL B N 1
ATOM 1582 C CA . VAL B 1 10 ? 4.355 34.406 -6.941 1 36.59 10 VAL B CA 1
ATOM 1583 C C . VAL B 1 10 ? 3.213 33.375 -6.836 1 36.59 10 VAL B C 1
ATOM 1585 O O . VAL B 1 10 ? 2.395 33.469 -5.918 1 36.59 10 VAL B O 1
ATOM 1588 N N . ALA B 1 11 ? 2.529 33.219 -7.871 1 39.81 11 ALA B N 1
ATOM 1589 C CA . ALA B 1 11 ? 1.686 32.031 -7.805 1 39.81 11 ALA B CA 1
ATOM 1590 C C . ALA B 1 11 ? 2.346 30.922 -6.977 1 39.81 11 ALA B C 1
ATOM 1592 O O . ALA B 1 11 ? 3.406 30.422 -7.34 1 39.81 11 ALA B O 1
ATOM 1593 N N . ALA B 1 12 ? 2.305 31.047 -5.691 1 45.31 12 ALA B N 1
ATOM 1594 C CA . ALA B 1 12 ? 2.684 29.891 -4.879 1 45.31 12 ALA B CA 1
ATOM 1595 C C . ALA B 1 12 ? 2.344 28.594 -5.59 1 45.31 12 ALA B C 1
ATOM 1597 O O . ALA B 1 12 ? 1.17 28.234 -5.734 1 45.31 12 ALA B O 1
ATOM 1598 N N . ALA B 1 13 ? 2.85 28.328 -6.641 1 47.59 13 ALA B N 1
ATOM 1599 C CA . ALA B 1 13 ? 2.73 27.062 -7.359 1 47.59 13 ALA B CA 1
ATOM 1600 C C . ALA B 1 13 ? 2.689 25.875 -6.391 1 47.59 13 ALA B C 1
ATOM 1602 O O . ALA B 1 13 ? 3.699 25.547 -5.762 1 47.59 13 ALA B O 1
ATOM 1603 N N . SER B 1 14 ? 1.679 25.812 -5.574 1 57.81 14 SER B N 1
ATOM 1604 C CA . SER B 1 14 ? 1.434 24.641 -4.723 1 57.81 14 SER B CA 1
ATOM 1605 C C . SER B 1 14 ? 1.783 23.344 -5.445 1 57.81 14 SER B C 1
ATOM 1607 O O . SER B 1 14 ? 0.913 22.703 -6.039 1 57.81 14 SER B O 1
ATOM 1609 N N . ALA B 1 15 ? 3.031 23.219 -5.992 1 79.69 15 ALA B N 1
ATOM 1610 C CA . ALA B 1 15 ? 3.461 22.109 -6.844 1 79.69 15 ALA B CA 1
ATOM 1611 C C . ALA B 1 15 ? 3.771 20.875 -6.016 1 79.69 15 ALA B C 1
ATOM 1613 O O . ALA B 1 15 ? 4.184 20.969 -4.859 1 79.69 15 ALA B O 1
ATOM 1614 N N . ASN B 1 16 ? 3.338 19.734 -6.434 1 91.75 16 ASN B N 1
ATOM 1615 C CA . ASN B 1 16 ? 3.748 18.422 -5.926 1 91.75 16 ASN B CA 1
ATOM 1616 C C . ASN B 1 16 ? 5.234 18.406 -5.582 1 91.75 16 ASN B C 1
ATOM 1618 O O . ASN B 1 16 ? 6.02 19.156 -6.152 1 91.75 16 ASN B O 1
ATOM 1622 N N . VAL B 1 17 ? 5.629 17.812 -4.555 1 95.75 17 VAL B N 1
ATOM 1623 C CA . VAL B 1 17 ? 7.035 17.672 -4.191 1 95.75 17 VAL B CA 1
ATOM 1624 C C . VAL B 1 17 ? 7.582 16.375 -4.785 1 95.75 17 VAL B C 1
ATOM 1626 O O . VAL B 1 17 ? 7.27 15.281 -4.301 1 95.75 17 VAL B O 1
ATOM 1629 N N . TYR B 1 18 ? 8.422 16.516 -5.781 1 94.75 18 TYR B N 1
ATOM 1630 C CA . TYR B 1 18 ? 8.992 15.383 -6.512 1 94.75 18 TYR B CA 1
ATOM 1631 C C . TYR B 1 18 ? 10.492 15.281 -6.27 1 94.75 18 TYR B C 1
ATOM 1633 O O . TYR B 1 18 ? 11.164 16.297 -6.039 1 94.75 18 TYR B O 1
ATOM 1641 N N . HIS B 1 19 ? 11 14.125 -6.238 1 95.56 19 HIS B N 1
ATOM 1642 C CA . HIS B 1 19 ? 12.422 13.82 -6.199 1 95.56 19 HIS B CA 1
ATOM 1643 C C . HIS B 1 19 ? 12.781 12.734 -7.207 1 95.56 19 HIS B C 1
ATOM 1645 O O . HIS B 1 19 ? 11.938 11.914 -7.578 1 95.56 19 HIS B O 1
ATOM 1651 N N . ASP B 1 20 ? 14.023 12.742 -7.656 1 94.69 20 ASP B N 1
ATOM 1652 C CA . ASP B 1 20 ? 14.516 11.664 -8.516 1 94.69 20 ASP B CA 1
ATOM 1653 C C . ASP B 1 20 ? 14.789 10.398 -7.707 1 94.69 20 ASP B C 1
ATOM 1655 O O . ASP B 1 20 ? 15.102 10.477 -6.516 1 94.69 20 ASP B O 1
ATOM 1659 N N . GLY B 1 21 ? 14.703 9.266 -8.414 1 93.69 21 GLY B N 1
ATOM 1660 C CA . GLY B 1 21 ? 15.094 8 -7.812 1 93.69 21 GLY B CA 1
ATOM 1661 C C . GLY B 1 21 ? 13.977 7.344 -7.027 1 93.69 21 GLY B C 1
ATOM 1662 O O . GLY B 1 21 ? 12.836 7.805 -7.059 1 93.69 21 GLY B O 1
ATOM 1663 N N . ALA B 1 22 ? 14.312 6.27 -6.348 1 92.69 22 ALA B N 1
ATOM 1664 C CA . ALA B 1 22 ? 13.359 5.445 -5.609 1 92.69 22 ALA B CA 1
ATOM 1665 C C . ALA B 1 22 ? 12.93 6.133 -4.316 1 92.69 22 ALA B C 1
ATOM 1667 O O . ALA B 1 22 ? 13.57 7.086 -3.867 1 92.69 22 ALA B O 1
ATOM 1668 N N . CYS B 1 23 ? 11.797 5.703 -3.818 1 93.88 23 CYS B N 1
ATOM 1669 C CA . CYS B 1 23 ? 11.375 6.16 -2.498 1 93.88 23 CYS B CA 1
ATOM 1670 C C . CYS B 1 23 ? 12.445 5.867 -1.452 1 93.88 23 CYS B C 1
ATOM 1672 O O . CYS B 1 23 ? 13.07 4.805 -1.477 1 93.88 23 CYS B O 1
ATOM 1674 N N . PRO B 1 24 ? 12.664 6.781 -0.546 1 92.06 24 PRO B N 1
ATOM 1675 C CA . PRO B 1 24 ? 13.633 6.52 0.526 1 92.06 24 PRO B CA 1
ATOM 1676 C C . PRO B 1 24 ? 13.109 5.52 1.557 1 92.06 24 PRO B C 1
ATOM 1678 O O . PRO B 1 24 ? 11.891 5.355 1.699 1 92.06 24 PRO B O 1
ATOM 1681 N N . GLU B 1 25 ? 14.047 4.879 2.145 1 88.31 25 GLU B N 1
ATOM 1682 C CA . GLU B 1 25 ? 13.656 4.105 3.32 1 88.31 25 GLU B CA 1
ATOM 1683 C C . GLU B 1 25 ? 13.344 5.016 4.5 1 88.31 25 GLU B C 1
ATOM 1685 O O . GLU B 1 25 ? 14.086 5.957 4.785 1 88.31 25 GLU B O 1
ATOM 1690 N N . VAL B 1 26 ? 12.188 4.84 5.047 1 92.88 26 VAL B N 1
ATOM 1691 C CA . VAL B 1 26 ? 11.828 5.602 6.238 1 92.88 26 VAL B CA 1
ATOM 1692 C C . VAL B 1 26 ? 11.562 4.648 7.398 1 92.88 26 VAL B C 1
ATOM 1694 O O . VAL B 1 26 ? 11.234 3.479 7.188 1 92.88 26 VAL B O 1
ATOM 1697 N N . LYS B 1 27 ? 11.758 5.141 8.594 1 92.62 27 LYS B N 1
ATOM 1698 C CA . LYS B 1 27 ? 11.516 4.352 9.797 1 92.62 27 LYS B CA 1
ATOM 1699 C C . LYS B 1 27 ? 10.312 4.891 10.57 1 92.62 27 LYS B C 1
ATOM 1701 O O . LYS B 1 27 ? 10.414 5.922 11.242 1 92.62 27 LYS B O 1
ATOM 1706 N N . PRO B 1 28 ? 9.188 4.195 10.523 1 96.94 28 PRO B N 1
ATOM 1707 C CA . PRO B 1 28 ? 8.07 4.605 11.375 1 96.94 28 PRO B CA 1
ATOM 1708 C C . PRO B 1 28 ? 8.375 4.445 12.859 1 96.94 28 PRO B C 1
ATOM 1710 O O . PRO B 1 28 ? 9.289 3.699 13.234 1 96.94 28 PRO B O 1
ATOM 1713 N N . VAL B 1 29 ? 7.66 5.211 13.68 1 97.94 29 VAL B N 1
ATOM 1714 C CA . VAL B 1 29 ? 7.816 5.059 15.125 1 97.94 29 VAL B CA 1
ATOM 1715 C C . VAL B 1 29 ? 7.516 3.617 15.523 1 97.94 29 VAL B C 1
ATOM 1717 O O . VAL B 1 29 ? 6.758 2.92 14.844 1 97.94 29 VAL B O 1
ATOM 1720 N N . ASP B 1 30 ? 8.078 3.152 16.594 1 96.81 30 ASP B N 1
ATOM 1721 C CA . ASP B 1 30 ? 7.895 1.78 17.047 1 96.81 30 ASP B CA 1
ATOM 1722 C C . ASP B 1 30 ? 7.156 1.745 18.391 1 96.81 30 ASP B C 1
ATOM 1724 O O . ASP B 1 30 ? 7.168 0.727 19.078 1 96.81 30 ASP B O 1
ATOM 1728 N N . ASN B 1 31 ? 6.586 2.814 18.766 1 97.62 31 ASN B N 1
ATOM 1729 C CA . ASN B 1 31 ? 5.781 2.943 19.984 1 97.62 31 ASN B CA 1
ATOM 1730 C C . ASN B 1 31 ? 4.434 3.596 19.688 1 97.62 31 ASN B C 1
ATOM 1732 O O . ASN B 1 31 ? 3.91 4.34 20.516 1 97.62 31 ASN B O 1
ATOM 1736 N N . PHE B 1 32 ? 3.984 3.346 18.562 1 97.81 32 PHE B N 1
ATOM 1737 C CA . PHE B 1 32 ? 2.727 3.951 18.141 1 97.81 32 PHE B CA 1
ATOM 1738 C C . PHE B 1 32 ? 1.564 3.432 18.984 1 97.81 32 PHE B C 1
ATOM 1740 O O . PHE B 1 32 ? 1.479 2.232 19.266 1 97.81 32 PHE B O 1
ATOM 1747 N N . ASP B 1 33 ? 0.735 4.387 19.375 1 96.94 33 ASP B N 1
ATOM 1748 C CA . ASP B 1 33 ? -0.499 4.023 20.062 1 96.94 33 ASP B CA 1
ATOM 1749 C C . ASP B 1 33 ? -1.701 4.121 19.125 1 96.94 33 ASP B C 1
ATOM 1751 O O . ASP B 1 33 ? -2.281 5.195 18.953 1 96.94 33 ASP B O 1
ATOM 1755 N N . TRP B 1 34 ? -2.086 3.004 18.547 1 93.5 34 TRP B N 1
ATOM 1756 C CA . TRP B 1 34 ? -3.166 2.92 17.562 1 93.5 34 TRP B CA 1
ATOM 1757 C C . TRP B 1 34 ? -4.469 3.465 18.141 1 93.5 34 TRP B C 1
ATOM 1759 O O . TRP B 1 34 ? -5.27 4.066 17.422 1 93.5 34 TRP B O 1
ATOM 1769 N N . SER B 1 35 ? -4.695 3.305 19.453 1 92 35 SER B N 1
ATOM 1770 C CA . SER B 1 35 ? -5.938 3.752 20.078 1 92 35 SER B CA 1
ATOM 1771 C C . SER B 1 35 ? -6.035 5.273 20.078 1 92 35 SER B C 1
ATOM 1773 O O . SER B 1 35 ? -7.137 5.828 20.078 1 92 35 SER B O 1
ATOM 1775 N N . ASN B 1 36 ? -4.875 5.941 20.031 1 93.25 36 ASN B N 1
ATOM 1776 C CA . ASN B 1 36 ? -4.871 7.398 20.062 1 93.25 36 ASN B CA 1
ATOM 1777 C C . ASN B 1 36 ? -4.867 7.996 18.656 1 93.25 36 ASN B C 1
ATOM 1779 O O . ASN B 1 36 ? -4.871 9.219 18.5 1 93.25 36 ASN B O 1
ATOM 1783 N N . TYR B 1 37 ? -4.863 7.121 17.703 1 94.88 37 TYR B N 1
ATOM 1784 C CA . TYR B 1 37 ? -4.988 7.555 16.312 1 94.88 37 TYR B CA 1
ATOM 1785 C C . TYR B 1 37 ? -6.395 8.07 16.031 1 94.88 37 TYR B C 1
ATOM 1787 O O . TYR B 1 37 ? -6.582 8.938 15.172 1 94.88 37 TYR B O 1
ATOM 1795 N N . HIS B 1 38 ? -7.301 7.727 16.828 1 96.06 38 HIS B N 1
ATOM 1796 C CA . HIS B 1 38 ? -8.711 8.047 16.609 1 96.06 38 HIS B CA 1
ATOM 1797 C C . HIS B 1 38 ? -9.008 9.5 16.969 1 96.06 38 HIS B C 1
ATOM 1799 O O . HIS B 1 38 ? -8.258 10.125 17.719 1 96.06 38 HIS B O 1
ATOM 1805 N N . GLY B 1 39 ? -10.117 9.977 16.359 1 97.44 39 GLY B N 1
ATOM 1806 C CA . GLY B 1 39 ? -10.578 11.328 16.656 1 97.44 39 GLY B CA 1
ATOM 1807 C C . GLY B 1 39 ? -10.203 12.336 15.586 1 97.44 39 GLY B C 1
ATOM 1808 O O . GLY B 1 39 ? -9.852 11.961 14.469 1 97.44 39 GLY B O 1
ATOM 1809 N N . LYS B 1 40 ? -10.391 13.57 15.898 1 97.94 40 LYS B N 1
ATOM 1810 C CA . LYS B 1 40 ? -10.18 14.664 14.961 1 97.94 40 LYS B CA 1
ATOM 1811 C C . LYS B 1 40 ? -8.727 15.141 15 1 97.94 40 LYS B C 1
ATOM 1813 O O . LYS B 1 40 ? -8.156 15.32 16.078 1 97.94 40 LYS B O 1
ATOM 1818 N N . TRP B 1 41 ? -8.18 15.297 13.922 1 98.5 41 TRP B N 1
ATOM 1819 C CA . TRP B 1 41 ? -6.852 15.859 13.719 1 98.5 41 TRP B CA 1
ATOM 1820 C C . TRP B 1 41 ? -6.895 17.031 12.734 1 98.5 41 TRP B C 1
ATOM 1822 O O . TRP B 1 41 ? -7.379 16.875 11.609 1 98.5 41 TRP B O 1
ATOM 1832 N N . TRP B 1 42 ? -6.355 18.156 13.18 1 98.56 42 TRP B N 1
ATOM 1833 C CA . TRP B 1 42 ? -6.207 19.297 12.273 1 98.56 42 TRP B CA 1
ATOM 1834 C C . TRP B 1 42 ? -4.957 19.141 11.414 1 98.56 42 TRP B C 1
ATOM 1836 O O . TRP B 1 42 ? -3.898 18.75 11.906 1 98.56 42 TRP B O 1
ATOM 1846 N N . GLU B 1 43 ? -5.133 19.391 10.188 1 98.5 43 GLU B N 1
ATOM 1847 C CA . GLU B 1 43 ? -3.984 19.406 9.289 1 98.5 43 GLU B CA 1
ATOM 1848 C C . GLU B 1 43 ? -3.229 20.734 9.383 1 98.5 43 GLU B C 1
ATOM 1850 O O . GLU B 1 43 ? -3.559 21.688 8.688 1 98.5 43 GLU B O 1
ATOM 1855 N N . VAL B 1 44 ? -2.203 20.734 10.117 1 98.12 44 VAL B N 1
ATOM 1856 C CA . VAL B 1 44 ? -1.485 21.969 10.422 1 98.12 44 VAL B CA 1
ATOM 1857 C C . VAL B 1 44 ? -0.591 22.344 9.242 1 98.12 44 VAL B C 1
ATOM 1859 O O . VAL B 1 44 ? -0.45 23.531 8.922 1 98.12 44 VAL B O 1
ATOM 1862 N N . ALA B 1 45 ? -0.007 21.391 8.641 1 97.62 45 ALA B N 1
ATOM 1863 C CA . ALA B 1 45 ? 0.881 21.594 7.5 1 97.62 45 ALA B CA 1
ATOM 1864 C C . ALA B 1 45 ? 0.916 20.359 6.598 1 97.62 45 ALA B C 1
ATOM 1866 O O . ALA B 1 45 ? 0.555 19.266 7.023 1 97.62 45 ALA B O 1
ATOM 1867 N N . LYS B 1 46 ? 1.331 20.578 5.402 1 97.75 46 LYS B N 1
ATOM 1868 C CA . LYS B 1 46 ? 1.478 19.484 4.449 1 97.75 46 LYS B CA 1
ATOM 1869 C C . LYS B 1 46 ? 2.482 19.828 3.355 1 97.75 46 LYS B C 1
ATOM 1871 O O . LYS B 1 46 ? 2.783 21 3.139 1 97.75 46 LYS B O 1
ATOM 1876 N N . TYR B 1 47 ? 3.053 18.812 2.734 1 97.75 47 TYR B N 1
ATOM 1877 C CA . TYR B 1 47 ? 3.602 19.062 1.407 1 97.75 47 TYR B CA 1
ATOM 1878 C C . TYR B 1 47 ? 2.496 19.375 0.41 1 97.75 47 TYR B C 1
ATOM 1880 O O . TYR B 1 47 ? 1.463 18.703 0.381 1 97.75 47 TYR B O 1
ATOM 1888 N N . PRO B 1 48 ? 2.705 20.453 -0.393 1 96.38 48 PRO B N 1
ATOM 1889 C CA . PRO B 1 48 ? 1.683 20.688 -1.415 1 96.38 48 PRO B CA 1
ATOM 1890 C C . PRO B 1 48 ? 1.476 19.484 -2.334 1 96.38 48 PRO B C 1
ATOM 1892 O O . PRO B 1 48 ? 2.436 18.797 -2.674 1 96.38 48 PRO B O 1
ATOM 1895 N N . ASN B 1 49 ? 0.238 19.188 -2.684 1 94.25 49 ASN B N 1
ATOM 1896 C CA . ASN B 1 49 ? -0.128 18.109 -3.602 1 94.25 49 ASN B CA 1
ATOM 1897 C C . ASN B 1 49 ? -1.379 18.469 -4.402 1 94.25 49 ASN B C 1
ATOM 1899 O O . ASN B 1 49 ? -2.176 19.297 -3.982 1 94.25 49 ASN B O 1
ATOM 1903 N N . SER B 1 50 ? -1.522 17.812 -5.457 1 89.69 50 SER B N 1
ATOM 1904 C CA . SER B 1 50 ? -2.582 18.172 -6.398 1 89.69 50 SER B CA 1
ATOM 1905 C C . SER B 1 50 ? -3.957 17.828 -5.836 1 89.69 50 SER B C 1
ATOM 1907 O O . SER B 1 50 ? -4.949 18.484 -6.168 1 89.69 50 SER B O 1
ATOM 1909 N N . VAL B 1 51 ? -4.086 16.859 -5.027 1 87.94 51 VAL B N 1
ATOM 1910 C CA . VAL B 1 51 ? -5.363 16.391 -4.492 1 87.94 51 VAL B CA 1
ATOM 1911 C C . VAL B 1 51 ? -5.957 17.469 -3.58 1 87.94 51 VAL B C 1
ATOM 1913 O O . VAL B 1 51 ? -7.168 17.688 -3.588 1 87.94 51 VAL B O 1
ATOM 1916 N N . GLU B 1 52 ? -5.047 18.172 -2.836 1 92 52 GLU B N 1
ATOM 1917 C CA . GLU B 1 52 ? -5.508 19.141 -1.847 1 92 52 GLU B CA 1
ATOM 1918 C C . GLU B 1 52 ? -5.176 20.562 -2.279 1 92 52 GLU B C 1
ATOM 1920 O O . GLU B 1 52 ? -5.086 21.469 -1.443 1 92 52 GLU B O 1
ATOM 1925 N N . LYS B 1 53 ? -5.012 20.797 -3.52 1 91.44 53 LYS B N 1
ATOM 1926 C CA . LYS B 1 53 ? -4.484 22.047 -4.07 1 91.44 53 LYS B CA 1
ATOM 1927 C C . LYS B 1 53 ? -5.332 23.234 -3.645 1 91.44 53 LYS B C 1
ATOM 1929 O O . LYS B 1 53 ? -4.797 24.297 -3.305 1 91.44 53 LYS B O 1
ATOM 1934 N N . TYR B 1 54 ? -6.555 23.109 -3.531 1 89.81 54 TYR B N 1
ATOM 1935 C CA . TYR B 1 54 ? -7.414 24.266 -3.268 1 89.81 54 TYR B CA 1
ATOM 1936 C C . TYR B 1 54 ? -8 24.203 -1.863 1 89.81 54 TYR B C 1
ATOM 1938 O O . TYR B 1 54 ? -8.727 25.094 -1.444 1 89.81 54 TYR B O 1
ATOM 1946 N N . GLY B 1 55 ? -7.66 23.188 -1.195 1 93.38 55 GLY B N 1
ATOM 1947 C CA . GLY B 1 55 ? -8.305 22.953 0.089 1 93.38 55 GLY B CA 1
ATOM 1948 C C . GLY B 1 55 ? -7.738 23.812 1.203 1 93.38 55 GLY B C 1
ATOM 1949 O O . GLY B 1 55 ? -6.52 23.906 1.359 1 93.38 55 GLY B O 1
ATOM 1950 N N . LYS B 1 56 ? -8.609 24.484 1.922 1 94.94 56 LYS B N 1
ATOM 1951 C CA . LYS B 1 56 ? -8.273 25.234 3.131 1 94.94 56 LYS B CA 1
ATOM 1952 C C . LYS B 1 56 ? -8.945 24.609 4.359 1 94.94 56 LYS B C 1
ATOM 1954 O O . LYS B 1 56 ? -9.844 23.781 4.23 1 94.94 56 LYS B O 1
ATOM 1959 N N . CYS B 1 57 ? -8.391 25 5.531 1 97.12 57 CYS B N 1
ATOM 1960 C CA . CYS B 1 57 ? -9.016 24.594 6.785 1 97.12 57 CYS B CA 1
ATOM 1961 C C . CYS B 1 57 ? -9.172 23.078 6.855 1 97.12 57 CYS B C 1
ATOM 1963 O O . CYS B 1 57 ? -10.273 22.578 7.105 1 97.12 57 CYS B O 1
ATOM 1965 N N . GLY B 1 58 ? -8.148 22.375 6.609 1 97.38 58 GLY B N 1
ATOM 1966 C CA . GLY B 1 58 ? -8.18 20.922 6.508 1 97.38 58 GLY B CA 1
ATOM 1967 C C . GLY B 1 58 ? -8.141 20.234 7.859 1 97.38 58 GLY B C 1
ATOM 1968 O O . GLY B 1 58 ? -7.441 20.672 8.773 1 97.38 58 GLY B O 1
ATOM 1969 N N . TRP B 1 59 ? -8.875 19.156 7.969 1 97.81 59 TRP B N 1
ATOM 1970 C CA . TRP B 1 59 ? -8.82 18.266 9.133 1 97.81 59 TRP B CA 1
ATOM 1971 C C . TRP B 1 59 ? -9.25 16.859 8.758 1 97.81 59 TRP B C 1
ATOM 1973 O O . TRP B 1 59 ? -9.781 16.625 7.672 1 97.81 59 TRP B O 1
ATOM 1983 N N . ALA B 1 60 ? -8.906 15.922 9.633 1 97.94 60 ALA B N 1
ATOM 1984 C CA . ALA B 1 60 ? -9.281 14.523 9.477 1 97.94 60 ALA B CA 1
ATOM 1985 C C . ALA B 1 60 ? -10.055 14.023 10.695 1 97.94 60 ALA B C 1
ATOM 1987 O O . ALA B 1 60 ? -9.805 14.469 11.82 1 97.94 60 ALA B O 1
ATOM 1988 N N . GLU B 1 61 ? -10.961 13.18 10.43 1 97.81 61 GLU B N 1
ATOM 1989 C CA . GLU B 1 61 ? -11.648 12.43 11.477 1 97.81 61 GLU B CA 1
ATOM 1990 C C . GLU B 1 61 ? -11.453 10.922 11.297 1 97.81 61 GLU B C 1
ATOM 1992 O O . GLU B 1 61 ? -11.789 10.375 10.25 1 97.81 61 GLU B O 1
ATOM 1997 N N . TYR B 1 62 ? -10.891 10.305 12.273 1 97.44 62 TYR B N 1
ATOM 1998 C CA . TYR B 1 62 ? -10.672 8.859 12.289 1 97.44 62 TYR B CA 1
ATOM 1999 C C . TYR B 1 62 ? -11.57 8.18 13.312 1 97.44 62 TYR B C 1
ATOM 2001 O O . TYR B 1 62 ? -11.383 8.344 14.516 1 97.44 62 TYR B O 1
ATOM 2009 N N . THR B 1 63 ? -12.5 7.418 12.82 1 97.19 63 THR B N 1
ATOM 2010 C CA . THR B 1 63 ? -13.492 6.777 13.672 1 97.19 63 THR B CA 1
ATOM 2011 C C . THR B 1 63 ? -13.266 5.27 13.734 1 97.19 63 THR B C 1
ATOM 2013 O O . THR B 1 63 ? -13.258 4.598 12.695 1 97.19 63 THR B O 1
ATOM 2016 N N . PRO B 1 64 ? -13.117 4.746 14.938 1 93.88 64 PRO B N 1
ATOM 2017 C CA . PRO B 1 64 ? -12.945 3.295 15.031 1 93.88 64 PRO B CA 1
ATOM 2018 C C . PRO B 1 64 ? -14.141 2.52 14.492 1 93.88 64 PRO B C 1
ATOM 2020 O O . PRO B 1 64 ? -15.289 2.865 14.781 1 93.88 64 PRO B O 1
ATOM 2023 N N . GLU B 1 65 ? -13.883 1.59 13.68 1 91.88 65 GLU B N 1
ATOM 2024 C CA . GLU B 1 65 ? -14.883 0.679 13.133 1 91.88 65 GLU B CA 1
ATOM 2025 C C . GLU B 1 65 ? -14.383 -0.763 13.148 1 91.88 65 GLU B C 1
ATOM 2027 O O . GLU B 1 65 ? -13.766 -1.224 12.188 1 91.88 65 GLU B O 1
ATOM 2032 N N . GLY B 1 66 ? -14.75 -1.498 14.148 1 83.44 66 GLY B N 1
ATOM 2033 C CA . GLY B 1 66 ? -14.195 -2.836 14.281 1 83.44 66 GLY B CA 1
ATOM 2034 C C . GLY B 1 66 ? -12.688 -2.848 14.406 1 83.44 66 GLY B C 1
ATOM 2035 O O . GLY B 1 66 ? -12.133 -2.242 15.32 1 83.44 66 GLY B O 1
ATOM 2036 N N . LYS B 1 67 ? -12.055 -3.602 13.414 1 80.12 67 LYS B N 1
ATOM 2037 C CA . LYS B 1 67 ? -10.594 -3.668 13.414 1 80.12 67 LYS B CA 1
ATOM 2038 C C . LYS B 1 67 ? -9.992 -2.621 12.484 1 80.12 67 LYS B C 1
ATOM 2040 O O . LYS B 1 67 ? -8.773 -2.559 12.312 1 80.12 67 LYS B O 1
ATOM 2045 N N . SER B 1 68 ? -10.961 -1.8 12.023 1 90.06 68 SER B N 1
ATOM 2046 C CA . SER B 1 68 ? -10.523 -0.759 11.102 1 90.06 68 SER B CA 1
ATOM 2047 C C . SER B 1 68 ? -10.898 0.628 11.609 1 90.06 68 SER B C 1
ATOM 2049 O O . SER B 1 68 ? -11.445 0.764 12.711 1 90.06 68 SER B O 1
ATOM 2051 N N . VAL B 1 69 ? -10.398 1.649 10.891 1 95.69 69 VAL B N 1
ATOM 2052 C CA . VAL B 1 69 ? -10.727 3.047 11.156 1 95.69 69 VAL B CA 1
ATOM 2053 C C . VAL B 1 69 ? -11.383 3.664 9.922 1 95.69 69 VAL B C 1
ATOM 2055 O O . VAL B 1 69 ? -10.859 3.539 8.812 1 95.69 69 VAL B O 1
ATOM 2058 N N . LYS B 1 70 ? -12.562 4.152 10.117 1 97.31 70 LYS B N 1
ATOM 2059 C CA . LYS B 1 70 ? -13.133 4.992 9.07 1 97.31 70 LYS B CA 1
ATOM 2060 C C . LYS B 1 70 ? -12.406 6.328 8.969 1 97.31 70 LYS B C 1
ATOM 2062 O O . LYS B 1 70 ? -12.219 7.008 9.984 1 97.31 70 LYS B O 1
ATOM 2067 N N . VAL B 1 71 ? -11.969 6.648 7.781 1 97.81 71 VAL B N 1
ATOM 2068 C CA . VAL B 1 71 ? -11.219 7.879 7.543 1 97.81 71 VAL B CA 1
ATOM 2069 C C . VAL B 1 71 ? -12.109 8.898 6.844 1 97.81 71 VAL B C 1
ATOM 2071 O O . VAL B 1 71 ? -12.727 8.594 5.824 1 97.81 71 VAL B O 1
ATOM 2074 N N . SER B 1 72 ? -12.234 10.094 7.363 1 97.69 72 SER B N 1
ATOM 2075 C CA . SER B 1 72 ? -12.852 11.25 6.707 1 97.69 72 SER B CA 1
ATOM 2076 C C . SER B 1 72 ? -11.914 12.453 6.727 1 97.69 72 SER B C 1
ATOM 2078 O O . SER B 1 72 ? -11.617 12.992 7.793 1 97.69 72 SER B O 1
ATOM 2080 N N . ASN B 1 73 ? -11.453 12.844 5.547 1 97.5 73 ASN B N 1
ATOM 2081 C CA . ASN B 1 73 ? -10.594 14.016 5.398 1 97.5 73 ASN B CA 1
ATOM 2082 C C . ASN B 1 73 ? -11.367 15.203 4.82 1 97.5 73 ASN B C 1
ATOM 2084 O O . ASN B 1 73 ? -11.906 15.117 3.717 1 97.5 73 ASN B O 1
ATOM 2088 N N . TYR B 1 74 ? -11.281 16.328 5.527 1 96.5 74 TYR B N 1
ATOM 2089 C CA . TYR B 1 74 ? -12.109 17.484 5.164 1 96.5 74 TYR B CA 1
ATOM 2090 C C . TYR B 1 74 ? -11.25 18.656 4.734 1 96.5 74 TYR B C 1
ATOM 2092 O O . TYR B 1 74 ? -10.141 18.844 5.242 1 96.5 74 TYR B O 1
ATOM 2100 N N . HIS B 1 75 ? -11.812 19.438 3.836 1 96.44 75 HIS B N 1
ATOM 2101 C CA . HIS B 1 75 ? -11.281 20.734 3.432 1 96.44 75 HIS B CA 1
ATOM 2102 C C . HIS B 1 75 ? -12.406 21.688 3.029 1 96.44 75 HIS B C 1
ATOM 2104 O O . HIS B 1 75 ? -13.516 21.25 2.715 1 96.44 75 HIS B O 1
ATOM 2110 N N . VAL B 1 76 ? -12.078 22.922 3.094 1 96.12 76 VAL B N 1
ATOM 2111 C CA . VAL B 1 76 ? -12.969 23.953 2.57 1 96.12 76 VAL B CA 1
ATOM 2112 C C . VAL B 1 76 ? -12.43 24.484 1.246 1 96.12 76 VAL B C 1
ATOM 2114 O O . VAL B 1 76 ? -11.273 24.906 1.168 1 96.12 76 VAL B O 1
ATOM 2117 N N . ILE B 1 77 ? -13.273 24.375 0.252 1 93.19 77 ILE B N 1
ATOM 2118 C CA . ILE B 1 77 ? -12.938 24.906 -1.062 1 93.19 77 ILE B CA 1
ATOM 2119 C C . ILE B 1 77 ? -14 25.922 -1.499 1 93.19 77 ILE B C 1
ATOM 2121 O O . ILE B 1 77 ? -15.156 25.547 -1.731 1 93.19 77 ILE B O 1
ATOM 2125 N N . HIS B 1 78 ? -13.602 27.125 -1.619 1 91.75 78 HIS B N 1
ATOM 2126 C CA . HIS B 1 78 ? -14.5 28.203 -2.053 1 91.75 78 HIS B CA 1
ATOM 2127 C C . HIS B 1 78 ? -15.773 28.219 -1.215 1 91.75 78 HIS B C 1
ATOM 2129 O O . HIS B 1 78 ? -16.875 28.266 -1.76 1 91.75 78 HIS B O 1
ATOM 2135 N N . GLY B 1 79 ? -15.586 28.047 -0.003 1 93.44 79 GLY B N 1
ATOM 2136 C CA . GLY B 1 79 ? -16.688 28.188 0.938 1 93.44 79 GLY B CA 1
ATOM 2137 C C . GLY B 1 79 ? -17.531 26.938 1.065 1 93.44 79 GLY B C 1
ATOM 2138 O O . GLY B 1 79 ? -18.594 26.953 1.686 1 93.44 79 GLY B O 1
ATOM 2139 N N . LYS B 1 80 ? -17.141 25.859 0.474 1 95.25 80 LYS B N 1
ATOM 2140 C CA . LYS B 1 80 ? -17.844 24.594 0.569 1 95.25 80 LYS B CA 1
ATOM 2141 C C . LYS B 1 80 ? -16.953 23.516 1.193 1 95.25 80 LYS B C 1
ATOM 2143 O O . LYS B 1 80 ? -15.758 23.453 0.919 1 95.25 80 LYS B O 1
ATOM 2148 N N . GLU B 1 81 ? -17.547 22.734 2.025 1 94.56 81 GLU B N 1
ATOM 2149 C CA . GLU B 1 81 ? -16.812 21.641 2.648 1 94.56 81 GLU B CA 1
ATOM 2150 C C . GLU B 1 81 ? -16.766 20.406 1.733 1 94.56 81 GLU B C 1
ATOM 2152 O O . GLU B 1 81 ? -17.797 20 1.188 1 94.56 81 GLU B O 1
ATOM 2157 N N . TYR B 1 82 ? -15.68 19.938 1.53 1 93.19 82 TYR B N 1
ATOM 2158 C CA . TYR B 1 82 ? -15.43 18.703 0.792 1 93.19 82 TYR B CA 1
ATOM 2159 C C . TYR B 1 82 ? -14.773 17.656 1.683 1 93.19 82 TYR B C 1
ATOM 2161 O O . TYR B 1 82 ? -14.164 17.984 2.701 1 93.19 82 TYR B O 1
ATOM 2169 N N . PHE B 1 83 ? -15.016 16.422 1.303 1 93.88 83 PHE B N 1
ATOM 2170 C CA . PHE B 1 83 ? -14.375 15.375 2.105 1 93.88 83 PHE B CA 1
ATOM 2171 C C . PHE B 1 83 ? -13.945 14.203 1.233 1 93.88 83 PHE B C 1
ATOM 2173 O O . PHE B 1 83 ? -14.477 14.016 0.138 1 93.88 83 PHE B O 1
ATOM 2180 N N . ILE B 1 84 ? -12.961 13.531 1.628 1 95.12 84 ILE B N 1
ATOM 2181 C CA . ILE B 1 84 ? -12.492 12.25 1.127 1 95.12 84 ILE B CA 1
ATOM 2182 C C . ILE B 1 84 ? -12.672 11.18 2.201 1 95.12 84 ILE B C 1
ATOM 2184 O O . ILE B 1 84 ? -12.266 11.367 3.35 1 95.12 84 ILE B O 1
ATOM 2188 N N . GLU B 1 85 ? -13.211 10.039 1.771 1 95.81 85 GLU B N 1
ATOM 2189 C CA . GLU B 1 85 ? -13.492 8.992 2.748 1 95.81 85 GLU B CA 1
ATOM 2190 C C . GLU B 1 85 ? -12.797 7.691 2.377 1 95.81 85 GLU B C 1
ATOM 2192 O O . GLU B 1 85 ? -12.438 7.48 1.217 1 95.81 85 GLU B O 1
ATOM 2197 N N . GLY B 1 86 ? -12.695 6.867 3.398 1 96.19 86 GLY B N 1
ATOM 2198 C CA . GLY B 1 86 ? -12.102 5.551 3.217 1 96.19 86 GLY B CA 1
ATOM 2199 C C . GLY B 1 86 ? -11.906 4.801 4.52 1 96.19 86 GLY B C 1
ATOM 2200 O O . GLY B 1 86 ? -12.68 4.973 5.465 1 96.19 86 GLY B O 1
ATOM 2201 N N . THR B 1 87 ? -10.945 3.908 4.445 1 95.06 87 THR B N 1
ATOM 2202 C CA . THR B 1 87 ? -10.656 3.062 5.602 1 95.06 87 THR B CA 1
ATOM 2203 C C . THR B 1 87 ? -9.148 2.943 5.816 1 95.06 87 THR B C 1
ATOM 2205 O O . THR B 1 87 ? -8.359 3.129 4.887 1 95.06 87 THR B O 1
ATOM 2208 N N . ALA B 1 88 ? -8.781 2.742 7.059 1 96.75 88 ALA B N 1
ATOM 2209 C CA . ALA B 1 88 ? -7.375 2.551 7.414 1 96.75 88 ALA B CA 1
ATOM 2210 C C . ALA B 1 88 ? -7.199 1.333 8.312 1 96.75 88 ALA B C 1
ATOM 2212 O O . ALA B 1 88 ? -8.102 0.975 9.07 1 96.75 88 ALA B O 1
ATOM 2213 N N . TYR B 1 89 ? -6.059 0.718 8.227 1 94.81 89 TYR B N 1
ATOM 2214 C CA . TYR B 1 89 ? -5.68 -0.461 9 1 94.81 89 TYR B CA 1
ATOM 2215 C C . TYR B 1 89 ? -4.223 -0.383 9.438 1 94.81 89 TYR B C 1
ATOM 2217 O O . TYR B 1 89 ? -3.377 0.135 8.703 1 94.81 89 TYR B O 1
ATOM 2225 N N . PRO B 1 90 ? -3.979 -0.961 10.695 1 93.81 90 PRO B N 1
ATOM 2226 C CA . PRO B 1 90 ? -2.551 -1.135 10.977 1 93.81 90 PRO B CA 1
ATOM 2227 C C . PRO B 1 90 ? -1.89 -2.16 10.055 1 93.81 90 PRO B C 1
ATOM 2229 O O . PRO B 1 90 ? -2.541 -3.111 9.617 1 93.81 90 PRO B O 1
ATOM 2232 N N . VAL B 1 91 ? -0.682 -1.962 9.773 1 93.62 91 VAL B N 1
ATOM 2233 C CA . VAL B 1 91 ? 0.116 -2.916 9.008 1 93.62 91 VAL B CA 1
ATOM 2234 C C . VAL B 1 91 ? 1.041 -3.686 9.953 1 93.62 91 VAL B C 1
ATOM 2236 O O . VAL B 1 91 ? 1.958 -3.109 10.539 1 93.62 91 VAL B O 1
ATOM 2239 N N . GLY B 1 92 ? 0.832 -4.965 10.07 1 90.5 92 GLY B N 1
ATOM 2240 C CA . GLY B 1 92 ? 1.639 -5.75 10.992 1 90.5 92 GLY B CA 1
ATOM 2241 C C . GLY B 1 92 ? 1.343 -5.449 12.445 1 90.5 92 GLY B C 1
ATOM 2242 O O . GLY B 1 92 ? 0.185 -5.484 12.875 1 90.5 92 GLY B O 1
ATOM 2243 N N . ASP B 1 93 ? 2.408 -5.125 13.188 1 90.94 93 ASP B N 1
ATOM 2244 C CA . ASP B 1 93 ? 2.273 -4.781 14.594 1 90.94 93 ASP B CA 1
ATOM 2245 C C . ASP B 1 93 ? 1.739 -3.363 14.773 1 90.94 93 ASP B C 1
ATOM 2247 O O . ASP B 1 93 ? 2.34 -2.404 14.281 1 90.94 93 ASP B O 1
ATOM 2251 N N . SER B 1 94 ? 0.626 -3.258 15.5 1 92 94 SER B N 1
ATOM 2252 C CA . SER B 1 94 ? -0.04 -1.967 15.641 1 92 94 SER B CA 1
ATOM 2253 C C . SER B 1 94 ? 0.811 -0.994 16.453 1 92 94 SER B C 1
ATOM 2255 O O . SER B 1 94 ? 0.526 0.204 16.484 1 92 94 SER B O 1
ATOM 2257 N N . LYS B 1 95 ? 1.887 -1.476 17.047 1 94.81 95 LYS B N 1
ATOM 2258 C CA . LYS B 1 95 ? 2.797 -0.591 17.781 1 94.81 95 LYS B CA 1
ATOM 2259 C C . LYS B 1 95 ? 3.74 0.129 16.812 1 94.81 95 LYS B C 1
ATOM 2261 O O . LYS B 1 95 ? 4.402 1.095 17.203 1 94.81 95 LYS B O 1
ATOM 2266 N N . ILE B 1 96 ? 3.861 -0.448 15.617 1 95 96 ILE B N 1
ATOM 2267 C CA . ILE B 1 96 ? 4.629 0.221 14.578 1 95 96 ILE B CA 1
ATOM 2268 C C . ILE B 1 96 ? 3.74 1.219 13.844 1 95 96 ILE B C 1
ATOM 2270 O O . ILE B 1 96 ? 2.609 0.896 13.469 1 95 96 ILE B O 1
ATOM 2274 N N . GLY B 1 97 ? 4.191 2.465 13.664 1 97 97 GLY B N 1
ATOM 2275 C CA . GLY B 1 97 ? 3.418 3.523 13.039 1 97 97 GLY B CA 1
ATOM 2276 C C . GLY B 1 97 ? 3.324 3.375 11.531 1 97 97 GLY B C 1
ATOM 2277 O O . GLY B 1 97 ? 3.689 4.289 10.789 1 97 97 GLY B O 1
ATOM 2278 N N . LYS B 1 98 ? 2.92 2.242 11.102 1 95.62 98 LYS B N 1
ATOM 2279 C CA . LYS B 1 98 ? 2.643 1.962 9.703 1 95.62 98 LYS B CA 1
ATOM 2280 C C . LYS B 1 98 ? 1.156 1.701 9.477 1 95.62 98 LYS B C 1
ATOM 2282 O O . LYS B 1 98 ? 0.593 0.76 10.039 1 95.62 98 LYS B O 1
ATOM 2287 N N . ILE B 1 99 ? 0.524 2.566 8.625 1 96.88 99 ILE B N 1
ATOM 2288 C CA . ILE B 1 99 ? -0.926 2.537 8.469 1 96.88 99 ILE B CA 1
ATOM 2289 C C . ILE B 1 99 ? -1.282 2.418 6.988 1 96.88 99 ILE B C 1
ATOM 2291 O O . ILE B 1 99 ? -0.822 3.213 6.164 1 96.88 99 ILE B O 1
ATOM 2295 N N . TYR B 1 100 ? -2.025 1.414 6.617 1 94.56 100 TYR B N 1
ATOM 2296 C CA . TYR B 1 100 ? -2.582 1.261 5.281 1 94.56 100 TYR B CA 1
ATOM 2297 C C . TYR B 1 100 ? -3.848 2.094 5.117 1 94.56 100 TYR B C 1
ATOM 2299 O O . TYR B 1 100 ? -4.801 1.948 5.887 1 94.56 100 TYR B O 1
ATOM 2307 N N . HIS B 1 101 ? -3.824 2.982 4.121 1 95.56 101 HIS B N 1
ATOM 2308 C CA . HIS B 1 101 ? -4.992 3.799 3.801 1 95.56 101 HIS B CA 1
ATOM 2309 C C . HIS B 1 101 ? -5.609 3.375 2.473 1 95.56 101 HIS B C 1
ATOM 2311 O O . HIS B 1 101 ? -4.895 3.09 1.512 1 95.56 101 HIS B O 1
ATOM 2317 N N . LYS B 1 102 ? -6.832 3.209 2.436 1 92.81 102 LYS B N 1
ATOM 2318 C CA . LYS B 1 102 ? -7.656 3.037 1.244 1 92.81 102 LYS B CA 1
ATOM 2319 C C . LYS B 1 102 ? -8.68 4.16 1.118 1 92.81 102 LYS B C 1
ATOM 2321 O O . LYS B 1 102 ? -9.688 4.172 1.829 1 92.81 102 LYS B O 1
ATOM 2326 N N . LEU B 1 103 ? -8.445 5.109 0.191 1 94 103 LEU B N 1
ATOM 2327 C CA . LEU B 1 103 ? -9.258 6.32 0.084 1 94 103 LEU B CA 1
ATOM 2328 C C . LEU B 1 103 ? -9.859 6.449 -1.311 1 94 103 LEU B C 1
ATOM 2330 O O . LEU B 1 103 ? -9.195 6.148 -2.307 1 94 103 LEU B O 1
ATOM 2334 N N . THR B 1 104 ? -11.078 6.895 -1.335 1 91.06 104 THR B N 1
ATOM 2335 C CA . THR B 1 104 ? -11.75 7.055 -2.617 1 91.06 104 THR B CA 1
ATOM 2336 C C . THR B 1 104 ? -12.047 8.523 -2.893 1 91.06 104 THR B C 1
ATOM 2338 O O . THR B 1 104 ? -12.75 9.18 -2.117 1 91.06 104 THR B O 1
ATOM 2341 N N . TYR B 1 105 ? -11.453 9.016 -3.924 1 88.31 105 TYR B N 1
ATOM 2342 C CA . TYR B 1 105 ? -11.719 10.367 -4.406 1 88.31 105 TYR B CA 1
ATOM 2343 C C . TYR B 1 105 ? -11.539 10.453 -5.918 1 88.31 105 TYR B C 1
ATOM 2345 O O . TYR B 1 105 ? -10.781 9.672 -6.5 1 88.31 105 TYR B O 1
ATOM 2353 N N . GLY B 1 106 ? -12.344 11.312 -6.617 1 84.06 106 GLY B N 1
ATOM 2354 C CA . GLY B 1 106 ? -12.305 11.43 -8.07 1 84.06 106 GLY B CA 1
ATOM 2355 C C . GLY B 1 106 ? -12.734 10.156 -8.781 1 84.06 106 GLY B C 1
ATOM 2356 O O . GLY B 1 106 ? -12.211 9.836 -9.852 1 84.06 106 GLY B O 1
ATOM 2357 N N . GLY B 1 107 ? -13.492 9.383 -8.055 1 85.12 107 GLY B N 1
ATOM 2358 C CA . GLY B 1 107 ? -14.008 8.156 -8.641 1 85.12 107 GLY B CA 1
ATOM 2359 C C . GLY B 1 107 ? -13 7.02 -8.633 1 85.12 107 GLY B C 1
ATOM 2360 O O . GLY B 1 107 ? -13.234 5.973 -9.242 1 85.12 107 GLY B O 1
ATOM 2361 N N . VAL B 1 108 ? -11.898 7.285 -7.98 1 88.19 108 VAL B N 1
ATOM 2362 C CA . VAL B 1 108 ? -10.836 6.285 -7.969 1 88.19 108 VAL B CA 1
ATOM 2363 C C . VAL B 1 108 ? -10.43 5.98 -6.531 1 88.19 108 VAL B C 1
ATOM 2365 O O . VAL B 1 108 ? -10.312 6.887 -5.703 1 88.19 108 VAL B O 1
ATOM 2368 N N . THR B 1 109 ? -10.32 4.688 -6.316 1 89.56 109 THR B N 1
ATOM 2369 C CA . THR B 1 109 ? -9.781 4.277 -5.023 1 89.56 109 THR B CA 1
ATOM 2370 C C . THR B 1 109 ? -8.266 4.184 -5.07 1 89.56 109 THR B C 1
ATOM 2372 O O . THR B 1 109 ? -7.703 3.578 -5.988 1 89.56 109 THR B O 1
ATOM 2375 N N . LYS B 1 110 ? -7.711 4.887 -4.137 1 88.5 110 LYS B N 1
ATOM 2376 C CA . LYS B 1 110 ? -6.258 4.906 -4.004 1 88.5 110 LYS B CA 1
ATOM 2377 C C . LYS B 1 110 ? -5.816 4.316 -2.666 1 88.5 110 LYS B C 1
ATOM 2379 O O . LYS B 1 110 ? -6.488 4.508 -1.649 1 88.5 11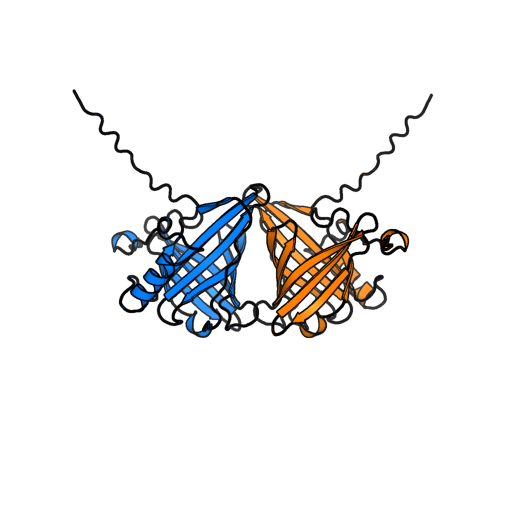0 LYS B O 1
ATOM 2384 N N . GLU B 1 111 ? -4.695 3.582 -2.793 1 89.12 111 GLU B N 1
ATOM 2385 C CA . GLU B 1 111 ? -4.164 2.914 -1.607 1 89.12 111 GLU B CA 1
ATOM 2386 C C . GLU B 1 111 ? -2.725 3.34 -1.333 1 89.12 111 GLU B C 1
ATOM 2388 O O . GLU B 1 111 ? -1.938 3.52 -2.264 1 89.12 111 GLU B O 1
ATOM 2393 N N . ASN B 1 112 ? -2.439 3.562 -0.109 1 90.81 112 ASN B N 1
ATOM 2394 C CA . ASN B 1 112 ? -1.076 3.908 0.279 1 90.81 112 ASN B CA 1
ATOM 2395 C C . ASN B 1 112 ? -0.763 3.445 1.698 1 90.81 112 ASN B C 1
ATOM 2397 O O . ASN B 1 112 ? -1.66 3.025 2.432 1 90.81 112 ASN B O 1
ATOM 2401 N N . VAL B 1 113 ? 0.501 3.443 1.954 1 92.75 113 VAL B N 1
ATOM 2402 C CA . VAL B 1 113 ? 0.958 3.182 3.314 1 92.75 113 VAL B CA 1
ATOM 2403 C C . VAL B 1 113 ? 1.507 4.465 3.934 1 92.75 113 VAL B C 1
ATOM 2405 O O . VAL B 1 113 ? 2.453 5.059 3.412 1 92.75 113 VAL B O 1
ATOM 2408 N N . PHE B 1 114 ? 0.832 4.859 4.938 1 96.88 114 PHE B N 1
ATOM 2409 C CA . PHE B 1 114 ? 1.144 6.047 5.73 1 96.88 114 PHE B CA 1
ATOM 2410 C C . PHE B 1 114 ? 2.061 5.691 6.895 1 96.88 114 PHE B C 1
ATOM 2412 O O . PHE B 1 114 ? 1.691 4.898 7.766 1 96.88 114 PHE B O 1
ATOM 2419 N N . ASN B 1 115 ? 3.283 6.289 6.852 1 97.69 115 ASN B N 1
ATOM 2420 C CA . ASN B 1 115 ? 4.254 6.074 7.918 1 97.69 115 ASN B CA 1
ATOM 2421 C C . ASN B 1 115 ? 4.242 7.223 8.922 1 97.69 115 ASN B C 1
ATOM 2423 O O . ASN B 1 115 ? 4.465 8.375 8.555 1 97.69 115 ASN B O 1
ATOM 2427 N N . VAL B 1 116 ? 3.982 6.875 10.164 1 98.62 116 VAL B N 1
ATOM 2428 C CA . VAL B 1 116 ? 4.117 7.859 11.234 1 98.62 116 VAL B CA 1
ATOM 2429 C C . VAL B 1 116 ? 5.59 8.039 11.594 1 98.62 116 VAL B C 1
ATOM 2431 O O . VAL B 1 116 ? 6.207 7.141 12.172 1 98.62 116 VAL B O 1
ATOM 2434 N N . LEU B 1 117 ? 6.086 9.211 11.305 1 98.44 117 LEU B N 1
ATOM 2435 C CA . LEU B 1 117 ? 7.512 9.461 11.492 1 98.44 117 LEU B CA 1
ATOM 2436 C C . LEU B 1 117 ? 7.793 9.969 12.898 1 98.44 117 LEU B C 1
ATOM 2438 O O . LEU B 1 117 ? 8.875 9.734 13.445 1 98.44 117 LEU B O 1
ATOM 2442 N N . SER B 1 118 ? 6.891 10.703 13.406 1 98.44 118 SER B N 1
ATOM 2443 C CA . SER B 1 118 ? 7.008 11.258 14.75 1 98.44 118 SER B CA 1
ATOM 2444 C C . SER B 1 118 ? 5.637 11.5 15.375 1 98.44 118 SER B C 1
ATOM 2446 O O . SER B 1 118 ? 4.711 11.945 14.688 1 98.44 118 SER B O 1
ATOM 2448 N N . THR B 1 119 ? 5.523 11.211 16.625 1 98.69 119 THR B N 1
ATOM 2449 C CA . THR B 1 119 ? 4.301 11.453 17.391 1 98.69 119 THR B CA 1
ATOM 2450 C C . THR B 1 119 ? 4.562 11.359 18.891 1 98.69 119 THR B C 1
ATOM 2452 O O . THR B 1 119 ? 5.496 10.68 19.312 1 98.69 119 THR B O 1
ATOM 2455 N N . ASP B 1 120 ? 3.764 12.102 19.641 1 98.12 120 ASP B N 1
ATOM 2456 C CA . ASP B 1 120 ? 3.748 11.883 21.078 1 98.12 120 ASP B CA 1
ATOM 2457 C C . ASP B 1 120 ? 2.557 11.023 21.5 1 98.12 120 ASP B C 1
ATOM 2459 O O . ASP B 1 120 ? 2.254 10.898 22.688 1 98.12 120 ASP B O 1
ATOM 2463 N N . ASN B 1 121 ? 1.846 10.484 20.5 1 97.88 121 ASN B N 1
ATOM 2464 C CA . ASN B 1 121 ? 0.662 9.648 20.672 1 97.88 121 ASN B CA 1
ATOM 2465 C C . ASN B 1 121 ? -0.46 10.406 21.391 1 97.88 121 ASN B C 1
ATOM 2467 O O . ASN B 1 121 ? -1.345 9.789 21.984 1 97.88 121 ASN B O 1
ATOM 2471 N N . LYS B 1 122 ? -0.475 11.711 21.312 1 96.38 122 LYS B N 1
ATOM 2472 C CA . LYS B 1 122 ? -1.521 12.484 21.984 1 96.38 122 LYS B CA 1
ATOM 2473 C C . LYS B 1 122 ? -1.844 13.758 21.203 1 96.38 122 LYS B C 1
ATOM 2475 O O . LYS B 1 122 ? -3.002 14.008 20.859 1 96.38 122 LYS B O 1
ATOM 2480 N N . ASN B 1 123 ? -0.831 14.445 20.828 1 97.88 123 ASN B N 1
ATOM 2481 C CA . ASN B 1 123 ? -1.112 15.812 20.422 1 97.88 123 ASN B CA 1
ATOM 2482 C C . ASN B 1 123 ? -0.709 16.062 18.969 1 97.88 123 ASN B C 1
ATOM 2484 O O . ASN B 1 123 ? -1.133 17.047 18.359 1 97.88 123 ASN B O 1
ATOM 2488 N N . TYR B 1 124 ? 0.192 15.164 18.453 1 98.62 124 TYR B N 1
ATOM 2489 C CA . TYR B 1 124 ? 0.6 15.43 17.078 1 98.62 124 TYR B CA 1
ATOM 2490 C C . TYR B 1 124 ? 1.021 14.141 16.375 1 98.62 124 TYR B C 1
ATOM 2492 O O . TYR B 1 124 ? 1.361 13.156 17.031 1 98.62 124 TYR B O 1
ATOM 2500 N N . ILE B 1 125 ? 0.946 14.172 15.055 1 98.56 125 ILE B N 1
ATOM 2501 C CA . ILE B 1 125 ? 1.467 13.141 14.164 1 98.56 125 ILE B CA 1
ATOM 2502 C C . ILE B 1 125 ? 2.162 13.797 12.969 1 98.56 125 ILE B C 1
ATOM 2504 O O . ILE B 1 125 ? 1.623 14.727 12.359 1 98.56 125 ILE B O 1
ATOM 2508 N N . ILE B 1 126 ? 3.408 13.445 12.695 1 98.75 126 ILE B N 1
ATOM 2509 C CA . ILE B 1 126 ? 4.031 13.711 11.398 1 98.75 126 ILE B CA 1
ATOM 2510 C C . ILE B 1 126 ? 3.998 12.438 10.555 1 98.75 126 ILE B C 1
ATOM 2512 O O . ILE B 1 126 ? 4.559 11.414 10.938 1 98.75 126 ILE B O 1
ATOM 2516 N N . GLY B 1 127 ? 3.309 12.516 9.461 1 98.44 127 GLY B N 1
ATOM 2517 C CA . GLY B 1 127 ? 3.139 11.359 8.594 1 98.44 127 GLY B CA 1
ATOM 2518 C C . GLY B 1 127 ? 3.764 11.547 7.223 1 98.44 127 GLY B C 1
ATOM 2519 O O . GLY B 1 127 ? 3.934 12.68 6.762 1 98.44 127 GLY B O 1
ATOM 2520 N N . TYR B 1 128 ? 4.09 10.445 6.598 1 97.88 128 TYR B N 1
ATOM 2521 C CA . TYR B 1 128 ? 4.801 10.414 5.324 1 97.88 128 TYR B CA 1
ATOM 2522 C C . TYR B 1 128 ? 4.336 9.242 4.469 1 97.88 128 TYR B C 1
ATOM 2524 O O . TYR B 1 128 ? 4.117 8.141 4.98 1 97.88 128 TYR B O 1
ATOM 2532 N N . TYR B 1 129 ? 4.133 9.461 3.258 1 95.38 129 TYR B N 1
ATOM 2533 C CA . TYR B 1 129 ? 4.148 8.359 2.297 1 95.38 129 TYR B CA 1
ATOM 2534 C C . TYR B 1 129 ? 4.766 8.797 0.976 1 95.38 129 TYR B C 1
ATOM 2536 O O . TYR B 1 129 ? 4.949 9.992 0.737 1 95.38 129 TYR B O 1
ATOM 2544 N N . CYS B 1 130 ? 5.207 7.852 0.214 1 93.5 130 CYS B N 1
ATOM 2545 C CA . CYS B 1 130 ? 5.926 8.039 -1.04 1 93.5 130 CYS B CA 1
ATOM 2546 C C . CYS B 1 130 ? 5.254 7.281 -2.178 1 93.5 130 CYS B C 1
ATOM 2548 O O . CYS B 1 130 ? 4.832 6.137 -2.002 1 93.5 130 CYS B O 1
ATOM 2550 N N . LYS B 1 131 ? 5.094 7.965 -3.27 1 91.31 131 LYS B N 1
ATOM 2551 C CA . LYS B 1 131 ? 4.586 7.336 -4.484 1 91.31 131 LYS B CA 1
ATOM 2552 C C . LYS B 1 131 ? 5.648 7.312 -5.578 1 91.31 131 LYS B C 1
ATOM 2554 O O . LYS B 1 131 ? 5.961 8.352 -6.168 1 91.31 131 LYS B O 1
ATOM 2559 N N . TYR B 1 132 ? 6.141 6.141 -5.949 1 90.94 132 TYR B N 1
ATOM 2560 C CA . TYR B 1 132 ? 7.16 5.992 -6.984 1 90.94 132 TYR B CA 1
ATOM 2561 C C . TYR B 1 132 ? 6.527 5.941 -8.367 1 90.94 132 TYR B C 1
ATOM 2563 O O . TYR B 1 132 ? 5.484 5.312 -8.562 1 90.94 132 TYR B O 1
ATOM 2571 N N . ASP B 1 133 ? 7.152 6.59 -9.305 1 89 133 ASP B N 1
ATOM 2572 C CA . ASP B 1 133 ? 6.781 6.566 -10.719 1 89 133 ASP B CA 1
ATOM 2573 C C . ASP B 1 133 ? 7.891 5.953 -11.562 1 89 133 ASP B C 1
ATOM 2575 O O . ASP B 1 133 ? 8.93 6.578 -11.781 1 89 133 ASP B O 1
ATOM 2579 N N . GLU B 1 134 ? 7.621 4.762 -12.047 1 84.56 134 GLU B N 1
ATOM 2580 C CA . GLU B 1 134 ? 8.633 4.027 -12.805 1 84.56 134 GLU B CA 1
ATOM 2581 C C . GLU B 1 134 ? 8.984 4.75 -14.102 1 84.56 134 GLU B C 1
ATOM 2583 O O . GLU B 1 134 ? 10.133 4.719 -14.547 1 84.56 134 GLU B O 1
ATOM 2588 N N . ASP B 1 135 ? 7.977 5.312 -14.773 1 85.44 135 ASP B N 1
ATOM 2589 C CA . ASP B 1 135 ? 8.203 5.977 -16.047 1 85.44 135 ASP B CA 1
ATOM 2590 C C . ASP B 1 135 ? 9.07 7.219 -15.883 1 85.44 135 ASP B C 1
ATOM 2592 O O . ASP B 1 135 ? 9.883 7.539 -16.75 1 85.44 135 ASP B O 1
ATOM 2596 N N . LYS B 1 136 ? 8.906 7.887 -14.727 1 89.94 136 LYS B N 1
ATOM 2597 C CA . LYS B 1 136 ? 9.617 9.133 -14.461 1 89.94 136 LYS B CA 1
ATOM 2598 C C . LYS B 1 136 ? 10.906 8.875 -13.68 1 89.94 136 LYS B C 1
ATOM 2600 O O . LYS B 1 136 ? 11.68 9.797 -13.438 1 89.94 136 LYS B O 1
ATOM 2605 N N . LYS B 1 137 ? 11.07 7.637 -13.328 1 90.94 137 LYS B N 1
ATOM 2606 C CA . LYS B 1 137 ? 12.211 7.258 -12.5 1 90.94 137 LYS B CA 1
ATOM 2607 C C . LYS B 1 137 ? 12.367 8.203 -11.312 1 90.94 137 LYS B C 1
ATOM 2609 O O . LYS B 1 137 ? 13.461 8.688 -11.031 1 90.94 137 LYS B O 1
ATOM 2614 N N . GLY B 1 138 ? 11.305 8.492 -10.719 1 94.5 138 GLY B N 1
ATOM 2615 C CA . GLY B 1 138 ? 11.211 9.398 -9.586 1 94.5 138 GLY B CA 1
ATOM 2616 C C . GLY B 1 138 ? 10.016 9.117 -8.695 1 94.5 138 GLY B C 1
ATOM 2617 O O . GLY B 1 138 ? 9.266 8.172 -8.938 1 94.5 138 GLY B O 1
ATOM 2618 N N . HIS B 1 139 ? 10 9.906 -7.633 1 94.56 139 HIS B N 1
ATOM 2619 C CA . HIS B 1 139 ? 8.891 9.688 -6.707 1 94.56 139 HIS B CA 1
ATOM 2620 C C . HIS B 1 139 ? 8.336 11.016 -6.195 1 94.56 139 HIS B C 1
ATOM 2622 O O . HIS B 1 139 ? 9.016 12.039 -6.25 1 94.56 139 HIS B O 1
ATOM 2628 N N . GLN B 1 140 ? 7.062 10.953 -5.789 1 94.62 140 GLN B N 1
ATOM 2629 C CA . GLN B 1 140 ? 6.414 12.055 -5.09 1 94.62 140 GLN B CA 1
ATOM 2630 C C . GLN B 1 140 ? 6.348 11.797 -3.59 1 94.62 140 GLN B C 1
ATOM 2632 O O . GLN B 1 140 ? 6.012 10.688 -3.158 1 94.62 140 GLN B O 1
ATOM 2637 N N . ASP B 1 141 ? 6.707 12.844 -2.805 1 96.81 141 ASP B N 1
ATOM 2638 C CA . ASP B 1 141 ? 6.602 12.766 -1.352 1 96.81 141 ASP B CA 1
ATOM 2639 C C . ASP B 1 141 ? 5.332 13.453 -0.854 1 96.81 141 ASP B C 1
ATOM 2641 O O . ASP B 1 141 ? 4.961 14.516 -1.349 1 96.81 141 ASP B O 1
ATOM 2645 N N . PHE B 1 142 ? 4.707 12.812 0.073 1 97.19 142 PHE B N 1
ATOM 2646 C CA . PHE B 1 142 ? 3.609 13.391 0.838 1 97.19 142 PHE B CA 1
ATOM 2647 C C . PHE B 1 142 ? 3.965 13.469 2.318 1 97.19 142 PHE B C 1
ATOM 2649 O O . PHE B 1 142 ? 4.484 12.508 2.889 1 97.19 142 PHE B O 1
ATOM 2656 N N . VAL B 1 143 ? 3.721 14.617 2.863 1 98.12 143 VAL B N 1
ATOM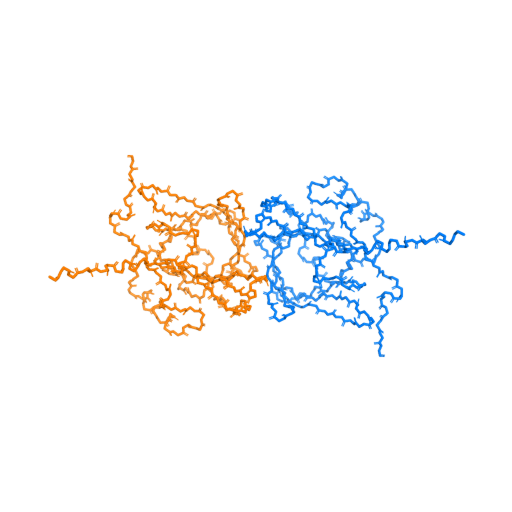 2657 C CA . VAL B 1 143 ? 3.957 14.836 4.285 1 98.12 143 VAL B CA 1
ATOM 2658 C C . VAL B 1 143 ? 2.781 15.602 4.895 1 98.12 143 VAL B C 1
ATOM 2660 O O . VAL B 1 143 ? 2.258 16.531 4.285 1 98.12 143 VAL B O 1
ATOM 2663 N N . TRP B 1 144 ? 2.41 15.172 6.066 1 98.25 144 TRP B N 1
ATOM 2664 C CA . TRP B 1 144 ? 1.409 15.906 6.832 1 98.25 144 TRP B CA 1
ATOM 2665 C C . TRP B 1 144 ? 1.86 16.094 8.281 1 98.25 144 TRP B C 1
ATOM 2667 O O . TRP B 1 144 ? 2.451 15.188 8.875 1 98.25 144 TRP B O 1
ATOM 2677 N N . VAL B 1 145 ? 1.575 17.219 8.766 1 98.69 145 VAL B N 1
ATOM 2678 C CA . VAL B 1 145 ? 1.636 17.484 10.195 1 98.69 145 VAL B CA 1
ATOM 2679 C C . VAL B 1 145 ? 0.222 17.641 10.75 1 98.69 145 VAL B C 1
ATOM 2681 O O . VAL B 1 145 ? -0.494 18.578 10.391 1 98.69 145 VAL B O 1
ATOM 2684 N N . LEU B 1 146 ? -0.138 16.734 11.609 1 98.62 146 LEU B N 1
ATOM 2685 C CA . LEU B 1 146 ? -1.466 16.719 12.211 1 98.62 146 LEU B CA 1
ATOM 2686 C C . LEU B 1 146 ? -1.397 17.062 13.695 1 98.62 146 LEU B C 1
ATOM 2688 O O . LEU B 1 146 ? -0.43 16.703 14.375 1 98.62 146 LEU B O 1
ATOM 2692 N N . SER B 1 147 ? -2.432 17.719 14.125 1 98.62 147 SER B N 1
ATOM 2693 C CA . SER B 1 147 ? -2.48 18.141 15.523 1 98.62 147 SER B CA 1
ATOM 2694 C C . SER B 1 147 ? -3.91 18.125 16.047 1 98.62 147 SER B C 1
ATOM 2696 O O . SER B 1 147 ? -4.867 18.234 15.289 1 98.62 147 SER B O 1
ATOM 2698 N N . ARG B 1 148 ? -4.023 17.938 17.344 1 98.06 148 ARG B N 1
ATOM 2699 C CA . ARG B 1 148 ? -5.336 18 17.984 1 98.06 148 ARG B CA 1
ATOM 2700 C C . ARG B 1 148 ? -5.824 19.453 18.062 1 98.06 148 ARG B C 1
ATOM 2702 O O . ARG B 1 148 ? -7.008 19.703 18.312 1 98.06 148 ARG B O 1
ATOM 2709 N N . SER B 1 149 ? -4.934 20.375 17.859 1 97.06 149 SER B N 1
ATOM 2710 C CA . SER B 1 149 ? -5.262 21.797 17.859 1 97.06 149 SER B CA 1
ATOM 2711 C C . SER B 1 149 ? -4.906 22.438 16.516 1 97.06 149 SER B C 1
ATOM 2713 O O . SER B 1 149 ? -4.004 21.969 15.82 1 97.06 149 SER B O 1
ATOM 2715 N N . LYS B 1 150 ? -5.547 23.516 16.25 1 96.94 150 LYS B N 1
ATOM 2716 C CA . LYS B 1 150 ? -5.297 24.219 14.992 1 96.94 150 LYS B CA 1
ATOM 2717 C C . LYS B 1 150 ? -3.9 24.844 14.977 1 96.94 150 LYS B C 1
ATOM 2719 O O . LYS B 1 150 ? -3.312 25.031 13.914 1 96.94 150 LYS B O 1
ATOM 2724 N N . VAL B 1 151 ? -3.498 25.172 16.188 1 95.31 151 VAL B N 1
ATOM 2725 C CA . VAL B 1 151 ? -2.166 25.75 16.328 1 95.31 151 VAL B CA 1
ATOM 2726 C C . VAL B 1 151 ? -1.326 24.891 17.266 1 95.31 151 VAL B C 1
ATOM 2728 O O . VAL B 1 151 ? -1.76 24.578 18.375 1 95.31 151 VAL B O 1
ATOM 2731 N N . LEU B 1 152 ? -0.12 24.516 16.719 1 96.25 152 LEU B N 1
ATOM 2732 C CA . LEU B 1 152 ? 0.794 23.781 17.594 1 96.25 152 LEU B CA 1
ATOM 2733 C C . LEU B 1 152 ? 1.315 24.672 18.703 1 96.25 152 LEU B C 1
ATOM 2735 O O . LEU B 1 152 ? 1.773 25.797 18.453 1 96.25 152 LEU B O 1
ATOM 2739 N N . THR B 1 153 ? 1.198 24.203 19.906 1 95.06 153 THR B N 1
ATOM 2740 C CA . THR B 1 153 ? 1.707 24.938 21.047 1 95.06 153 THR B CA 1
ATOM 2741 C C . THR B 1 153 ? 2.424 24 22.016 1 95.06 153 THR B C 1
ATOM 2743 O O . THR B 1 153 ? 2.385 22.781 21.859 1 95.06 153 THR B O 1
ATOM 2746 N N . GLY B 1 154 ? 3.23 24.516 22.875 1 96.69 154 GLY B N 1
ATOM 2747 C CA . GLY B 1 154 ? 3.838 23.766 23.969 1 96.69 154 GLY B CA 1
ATOM 2748 C C . GLY B 1 154 ? 4.777 22.672 23.5 1 96.69 154 GLY B C 1
ATOM 2749 O O . GLY B 1 154 ? 5.578 22.891 22.578 1 96.69 154 GLY B O 1
ATOM 2750 N N . GLU B 1 155 ? 4.695 21.516 24.156 1 97.56 155 GLU B N 1
ATOM 2751 C CA . GLU B 1 155 ? 5.613 20.406 23.906 1 97.56 155 GLU B CA 1
ATOM 2752 C C . GLU B 1 155 ? 5.438 19.844 22.5 1 97.56 155 GLU B C 1
ATOM 2754 O O . GLU B 1 155 ? 6.41 19.422 21.875 1 97.56 155 GLU B O 1
ATOM 2759 N N . ALA B 1 156 ? 4.238 19.906 22.062 1 97.38 156 ALA B N 1
ATOM 2760 C CA . ALA B 1 156 ? 3.977 19.375 20.719 1 97.38 156 ALA B CA 1
ATOM 2761 C C . ALA B 1 156 ? 4.672 20.234 19.656 1 97.38 156 ALA B C 1
ATOM 2763 O O . ALA B 1 156 ? 5.277 19.703 18.719 1 97.38 156 ALA B O 1
ATOM 2764 N N . LYS B 1 157 ? 4.543 21.562 19.828 1 97.94 157 LYS B N 1
ATOM 2765 C CA . LYS B 1 157 ? 5.219 22.469 18.906 1 97.94 157 LYS B CA 1
ATOM 2766 C C . LYS B 1 157 ? 6.727 22.219 18.891 1 97.94 157 LYS B C 1
ATOM 2768 O O . LYS B 1 157 ? 7.336 22.109 17.828 1 97.94 157 LYS B O 1
ATOM 2773 N N . THR B 1 158 ? 7.285 22.141 20.078 1 98.12 158 THR B N 1
ATOM 2774 C CA . THR B 1 158 ? 8.719 21.922 20.219 1 98.12 158 THR B CA 1
ATOM 2775 C C . THR B 1 158 ? 9.133 20.594 19.578 1 98.12 158 THR B C 1
ATOM 2777 O O . THR B 1 158 ? 10.141 20.531 18.875 1 98.12 158 THR B O 1
ATOM 2780 N N . ALA B 1 159 ? 8.352 19.562 19.828 1 97.88 159 ALA B N 1
ATOM 2781 C CA . ALA B 1 159 ? 8.656 18.25 19.297 1 97.88 159 ALA B CA 1
ATOM 2782 C C . ALA B 1 159 ? 8.617 18.25 17.766 1 97.88 159 ALA B C 1
ATOM 2784 O O . ALA B 1 159 ? 9.5 17.688 17.109 1 97.88 159 ALA B O 1
ATOM 2785 N N . VAL B 1 160 ? 7.582 18.844 17.234 1 98.25 160 VAL B N 1
ATOM 2786 C CA . VAL B 1 160 ? 7.43 18.922 15.781 1 98.25 160 VAL B CA 1
ATOM 2787 C C . VAL B 1 160 ? 8.594 19.703 15.172 1 98.25 160 VAL B C 1
ATOM 2789 O O . VAL B 1 160 ? 9.219 19.25 14.211 1 98.25 160 VAL B O 1
ATOM 2792 N N . GLU B 1 161 ? 8.914 20.859 15.742 1 97.75 161 GLU B N 1
ATOM 2793 C CA . GLU B 1 161 ? 10.016 21.688 15.25 1 97.75 161 GLU B CA 1
ATOM 2794 C C . GLU B 1 161 ? 11.344 20.938 15.312 1 97.75 161 GLU B C 1
ATOM 2796 O O . GLU B 1 161 ? 12.133 20.984 14.367 1 97.75 161 GLU B O 1
ATOM 2801 N N . ASN B 1 162 ? 11.617 20.281 16.422 1 97.88 162 ASN B N 1
ATOM 2802 C CA . ASN B 1 162 ? 12.852 19.516 16.578 1 97.88 162 ASN B CA 1
ATOM 2803 C C . ASN B 1 162 ? 12.961 18.422 15.531 1 97.88 162 ASN B C 1
ATOM 2805 O O . ASN B 1 162 ? 14.031 18.203 14.953 1 97.88 162 ASN B O 1
ATOM 2809 N N . TYR B 1 163 ? 11.828 17.719 15.305 1 97.5 163 TYR B N 1
ATOM 2810 C CA . TYR B 1 163 ? 11.852 16.672 14.297 1 97.5 163 TYR B CA 1
ATOM 2811 C C . TYR B 1 163 ? 12.172 17.25 12.922 1 97.5 163 TYR B C 1
ATOM 2813 O O . TYR B 1 163 ? 12.992 16.688 12.188 1 97.5 163 TYR B O 1
ATOM 2821 N N . LEU B 1 164 ? 11.531 18.328 12.57 1 96.94 164 LEU B N 1
ATOM 2822 C CA . LEU B 1 164 ? 11.664 18.906 11.242 1 96.94 164 LEU B CA 1
ATOM 2823 C C . LEU B 1 164 ? 13.086 19.422 11.016 1 96.94 164 LEU B C 1
ATOM 2825 O O . LEU B 1 164 ? 13.633 19.281 9.914 1 96.94 164 LEU B O 1
ATOM 2829 N N . ILE B 1 165 ? 13.672 19.969 11.992 1 94.81 165 ILE B N 1
ATOM 2830 C CA . ILE B 1 165 ? 15.031 20.516 11.891 1 94.81 165 ILE B CA 1
ATOM 2831 C C . ILE B 1 165 ? 16.016 19.375 11.633 1 94.81 165 ILE B C 1
ATOM 2833 O O . ILE B 1 165 ? 16.938 19.516 10.828 1 94.81 165 ILE B O 1
ATOM 2837 N N . GLY B 1 166 ? 15.82 18.203 12.172 1 92.94 166 GLY B N 1
ATOM 2838 C CA . GLY B 1 166 ? 16.781 17.109 12.117 1 92.94 166 GLY B CA 1
ATOM 2839 C C . GLY B 1 166 ? 16.391 16.031 11.125 1 92.94 166 GLY B C 1
ATOM 2840 O O . GLY B 1 166 ? 17.109 15.047 10.953 1 92.94 166 GLY B O 1
ATOM 2841 N N . SER B 1 167 ? 15.289 16.266 10.445 1 93.69 167 SER B N 1
ATOM 2842 C CA . SER B 1 167 ? 14.758 15.164 9.648 1 93.69 167 SER B CA 1
ATOM 2843 C C . SER B 1 167 ? 15.516 15.016 8.336 1 93.69 167 SER B C 1
ATOM 2845 O O . SER B 1 167 ? 15.711 15.992 7.609 1 93.69 167 SER B O 1
ATOM 2847 N N . PRO B 1 168 ? 15.938 13.805 8.07 1 90.69 168 PRO B N 1
ATOM 2848 C CA . PRO B 1 168 ? 16.516 13.555 6.746 1 90.69 168 PRO B CA 1
ATOM 2849 C C . PRO B 1 168 ? 15.445 13.289 5.684 1 90.69 168 PRO B C 1
ATOM 2851 O O . PRO B 1 168 ? 15.766 13.164 4.5 1 90.69 168 PRO B O 1
ATOM 2854 N N . VAL B 1 169 ? 14.219 13.266 6.051 1 92.06 169 VAL B N 1
ATOM 2855 C CA . VAL B 1 169 ? 13.164 12.828 5.148 1 92.06 169 VAL B CA 1
ATOM 2856 C C . VAL B 1 169 ? 12.258 14.016 4.805 1 92.06 169 VAL B C 1
ATOM 2858 O O . VAL B 1 169 ? 11.797 14.141 3.67 1 92.06 169 VAL B O 1
ATOM 2861 N N . VAL B 1 170 ? 12.086 14.836 5.797 1 96.44 170 VAL B N 1
ATOM 2862 C CA . VAL B 1 170 ? 11.164 15.953 5.629 1 96.44 170 VAL B CA 1
ATOM 2863 C C . VAL B 1 170 ? 11.945 17.25 5.469 1 96.44 170 VAL B C 1
ATOM 2865 O O . VAL B 1 170 ? 12.727 17.625 6.344 1 96.44 170 VAL B O 1
ATOM 2868 N N . ASP B 1 171 ? 11.758 17.891 4.367 1 96 171 ASP B N 1
ATOM 2869 C CA . ASP B 1 171 ? 12.266 19.234 4.137 1 96 171 ASP B CA 1
ATOM 2870 C C . ASP B 1 171 ? 11.258 20.281 4.598 1 96 171 ASP B C 1
ATOM 2872 O O . ASP B 1 171 ? 10.273 20.547 3.906 1 96 171 ASP B O 1
ATOM 2876 N N . SER B 1 172 ? 11.508 20.891 5.711 1 95.88 172 SER B N 1
ATOM 2877 C CA . SER B 1 172 ? 10.547 21.797 6.328 1 95.88 172 SER B CA 1
ATOM 2878 C C . SER B 1 172 ? 10.242 22.984 5.418 1 95.88 172 SER B C 1
ATOM 2880 O O . SER B 1 172 ? 9.172 23.594 5.516 1 95.88 172 SER B O 1
ATOM 2882 N N . GLN B 1 173 ? 11.094 23.312 4.434 1 95.06 173 GLN B N 1
ATOM 2883 C CA . GLN B 1 173 ? 10.898 24.438 3.535 1 95.06 173 GLN B CA 1
ATOM 2884 C C . GLN B 1 173 ? 9.805 24.141 2.51 1 95.06 173 GLN B C 1
ATOM 2886 O O . GLN B 1 173 ? 9.297 25.062 1.851 1 95.06 173 GLN B O 1
ATOM 2891 N N . LYS B 1 174 ? 9.539 22.906 2.391 1 96.44 174 LYS B N 1
ATOM 2892 C CA . LYS B 1 174 ? 8.539 22.516 1.407 1 96.44 174 LYS B CA 1
ATOM 2893 C C . LYS B 1 174 ? 7.152 22.438 2.039 1 96.44 174 LYS B C 1
ATOM 2895 O O . LYS B 1 174 ? 6.152 22.25 1.337 1 96.44 174 LYS B O 1
ATOM 2900 N N . LEU B 1 175 ? 7.094 22.562 3.332 1 96.81 175 LEU B N 1
ATOM 2901 C CA . LEU B 1 175 ? 5.805 22.5 4.016 1 96.81 175 LEU B CA 1
ATOM 2902 C C . LEU B 1 175 ? 5.012 23.781 3.781 1 96.81 175 LEU B C 1
ATOM 2904 O O . LEU B 1 175 ? 5.578 24.891 3.797 1 96.81 175 LEU B O 1
ATOM 2908 N N . VAL B 1 176 ? 3.771 23.625 3.537 1 96.19 176 VAL B N 1
ATOM 2909 C CA . VAL B 1 176 ? 2.82 24.734 3.535 1 96.19 176 VAL B CA 1
ATOM 2910 C C . VAL B 1 176 ? 1.882 24.609 4.734 1 96.19 176 VAL B C 1
ATOM 2912 O O . VAL B 1 176 ? 1.399 23.516 5.043 1 96.19 176 VAL B O 1
ATOM 2915 N N . TYR B 1 177 ? 1.667 25.656 5.344 1 95.31 177 TYR B N 1
ATOM 2916 C CA . TYR B 1 177 ? 0.876 25.656 6.57 1 95.31 177 TYR B CA 1
ATOM 2917 C C . TYR B 1 177 ? -0.571 26.031 6.285 1 95.31 177 TYR B C 1
ATOM 2919 O O . TYR B 1 177 ? -0.836 26.922 5.469 1 95.31 177 TYR B O 1
ATOM 2927 N N . SER B 1 178 ? -1.408 25.344 6.973 1 95.62 178 SER B N 1
ATOM 2928 C CA . SER B 1 178 ? -2.84 25.516 6.742 1 95.62 178 SER B CA 1
ATOM 2929 C C . SER B 1 178 ? -3.32 26.859 7.266 1 95.62 178 SER B C 1
ATOM 2931 O O . SER B 1 178 ? -2.82 27.359 8.273 1 95.62 178 SER B O 1
ATOM 2933 N N . ASP B 1 179 ? -4.289 27.406 6.523 1 93 179 ASP B N 1
ATOM 2934 C CA . ASP B 1 179 ? -4.988 28.625 6.945 1 93 179 ASP B CA 1
ATOM 2935 C C . ASP B 1 179 ? -6.25 28.281 7.734 1 93 179 ASP B C 1
ATOM 2937 O O . ASP B 1 179 ? -7.207 27.734 7.18 1 93 179 ASP B O 1
ATOM 2941 N N . PHE B 1 180 ? -6.25 28.609 9.031 1 96.5 180 PHE B N 1
ATOM 2942 C CA . PHE B 1 180 ? -7.41 28.312 9.859 1 96.5 180 PHE B CA 1
ATOM 2943 C C . PHE B 1 180 ? -8.156 29.594 10.227 1 96.5 180 PHE B C 1
ATOM 2945 O O . PHE B 1 180 ? -8.859 29.625 11.234 1 96.5 180 PHE B O 1
ATOM 2952 N N . SER B 1 181 ? -7.863 30.656 9.453 1 95.5 181 SER B N 1
ATOM 2953 C CA . SER B 1 181 ? -8.617 31.891 9.688 1 95.5 181 SER B CA 1
ATOM 2954 C C . SER B 1 181 ? -10.109 31.672 9.516 1 95.5 181 SER B C 1
ATOM 2956 O O . SER B 1 181 ? -10.531 30.672 8.914 1 95.5 181 SER B O 1
ATOM 2958 N N . GLU B 1 182 ? -10.883 32.594 10.07 1 94.94 182 GLU B N 1
ATOM 2959 C CA . GLU B 1 182 ? -12.336 32.531 9.914 1 94.94 182 GLU B CA 1
ATOM 2960 C C . GLU B 1 182 ? -12.727 32.5 8.438 1 94.94 182 GLU B C 1
ATOM 2962 O O . GLU B 1 182 ? -13.633 31.766 8.039 1 94.94 182 GLU B O 1
ATOM 2967 N N . ALA B 1 183 ? -12.109 33.344 7.645 1 93.5 183 ALA B N 1
ATOM 2968 C CA . ALA B 1 183 ? -12.406 33.406 6.219 1 93.5 183 ALA B CA 1
ATOM 2969 C C . ALA B 1 183 ? -12.109 32.094 5.527 1 93.5 183 ALA B C 1
ATOM 2971 O O . ALA B 1 183 ? -12.875 31.656 4.66 1 93.5 183 ALA B O 1
ATOM 2972 N N . ALA B 1 184 ? -11.031 31.438 5.855 1 93.75 184 ALA B N 1
ATOM 2973 C CA . ALA B 1 184 ? -10.609 30.188 5.234 1 93.75 184 ALA B CA 1
ATOM 2974 C C . ALA B 1 184 ? -11.523 29.047 5.645 1 93.75 184 ALA B C 1
ATOM 2976 O O . ALA B 1 184 ? -11.758 28.109 4.863 1 93.75 184 ALA B O 1
ATOM 2977 N N . CYS B 1 185 ? -12.055 29.156 6.867 1 96 185 CYS B N 1
ATOM 2978 C CA . CYS B 1 185 ? -12.812 28.047 7.422 1 96 185 CYS B CA 1
ATOM 2979 C C . CYS B 1 185 ? -14.312 28.25 7.219 1 96 185 CYS B C 1
ATOM 2981 O O . CYS B 1 185 ? -15.117 27.391 7.562 1 96 185 CYS B O 1
ATOM 2983 N N . LYS B 1 186 ? -14.586 29.375 6.684 1 94.19 186 LYS B N 1
ATOM 2984 C CA . LYS B 1 186 ? -15.992 29.719 6.543 1 94.19 186 LYS B CA 1
ATOM 2985 C C . LYS B 1 186 ? -16.672 28.859 5.484 1 94.19 186 LYS B C 1
ATOM 2987 O O . LYS B 1 186 ? -16.156 28.703 4.371 1 94.19 186 LYS B O 1
ATOM 2992 N N . VAL B 1 187 ? -17.719 28.125 5.828 1 92.44 187 VAL B N 1
ATOM 2993 C CA . VAL B 1 187 ? -18.547 27.375 4.898 1 92.44 187 VAL B CA 1
ATOM 2994 C C . VAL B 1 187 ? -19.859 28.141 4.645 1 92.44 187 VAL B C 1
ATOM 2996 O O . VAL B 1 187 ? -20.562 28.5 5.586 1 92.44 187 VAL B O 1
ATOM 2999 N N . ASN B 1 188 ? -20.031 28.469 3.402 1 86.62 188 ASN B N 1
ATOM 3000 C CA . ASN B 1 188 ? -21.234 29.219 3.035 1 86.62 188 ASN B CA 1
ATOM 3001 C C . ASN B 1 188 ? -22.469 28.328 2.982 1 86.62 188 ASN B C 1
ATOM 3003 O O . ASN B 1 188 ? -22.422 27.25 2.387 1 86.62 188 ASN B O 1
ATOM 3007 N N . ASN B 1 189 ? -23.391 28.297 3.977 1 65.25 189 ASN B N 1
ATOM 3008 C CA . ASN B 1 189 ? -24.688 27.609 3.951 1 65.25 189 ASN B CA 1
ATOM 3009 C C . ASN B 1 189 ? -25.594 28.172 2.873 1 65.25 189 ASN B C 1
ATOM 3011 O O . ASN B 1 189 ? -25.547 29.375 2.574 1 65.25 189 ASN B O 1
#

Sequence (378 aa):
MQYLIVLALVAAASANVYHDGACPEVKPVDNFDWSNYHGKWWEVAKYPNSVEKYGKCGWAEYTPEGKSVKVSNYHVIHGKEYFIEGTAYPVGDSKIGKIYHKLTYGGVTKENVFNVLSTDNKNYIIGYYCKYDEDKKGHQDFVWVLSRSKVLTGEAKTAVENYLIGSPVVDSQKLVYSDFSEAACKVNNMQYLIVLALVAAASANVYHDGACPEVKPVDNFDWSNYHGKWWEVAKYPNSVEKYGKCGWAEYTPEGKSVKVSNYHVIHGKEYFIEGTAYPVGDSKIGKIYHKLTYGGVTKENVFNVLSTDNKNYIIGYYCKYDEDKKGHQDFVWVLSRSKVLTGEAKTAVENYLIGSPVVDSQKLVYSDFSEAACKVNN

InterPro domains:
  IPR000566 Lipocalin/cytosolic fatty-acid binding domain [PF00061] (39-167)
  IPR003057 Invertebrate colouration protein [PR01273] (30-46)
  IPR003057 Invertebrate colouration protein [PR01273] (48-60)
  IPR003057 Invertebrate colouration protein [PR01273] (61-73)
  IPR003057 Invertebrate colouration protein [PR01273] (116-130)
  IPR003057 Invertebrate colouration protein [PR01273] (139-152)
  IPR003057 Invertebrate colouration protein [PR01273] (170-182)
  IPR012674 Calycin [G3DSA:2.40.128.20] (16-189)
  IPR012674 Calycin [SSF50814] (17-185)
  IPR022271 Lipocalin, ApoD type [PIRSF036893] (4-188)
  IPR022272 Lipocalin family conserved site [PS00213] (31-44)

Organism: Pieris brassicae (NCBI:txid7116)

Nearest PDB structures (foldseek):
  1bbp-assembly1_D  TM=9.780E-01  e=7.537E-30  Pieris brassicae
  1n0s-assembly2_B  TM=9.353E-01  e=1.200E-26  Pieris brassicae
  1lke-assembly1_A  TM=9.264E-01  e=2.621E-22  Pieris brassicae
  1lnm-assembly1_A  TM=9.247E-01  e=6.163E-22  Pieris brassicae
  1t0v-assembly1_A  TM=8.578E-01  e=2.621E-22  Pieris brassicae